Protein AF-A0A7S4KL45-F1 (afdb_monomer)

Sequence (250 aa):
HHLKQAFTILQNDDFNIFSGLEQSEAARVREFMIHVVLHTDMSGHFEMETQVKTFLKNKGAENFNENKDSKKLLGSALLHAADISNPSKSFSVARYWSCNINEEFFCQGAKEKELALPISPMCDKTQADTVPAGQIGFINFIVLPYYLVVSEIVPMLMEGPIPTLQENVRLWGLLEGKGVQELVALGVLPSSFAEREKGERKERERVESMLVKMVEKKEKRDKKREEKEEKEGKEEGENEEKEKKEKKKK

Mean predicted aligned error: 8.13 Å

Radius of gyration: 26.61 Å; Cα contacts (8 Å, |Δi|>4): 171; chains: 1; bounding box: 65×76×53 Å

pLDDT: mean 90.48, std 8.93, range [47.28, 98.56]

Foldseek 3Di:
DVLVVVVVQCVDPVRVPCPPPDPVVVVLVSVLCVLQVVLLPPVCQVVLLVVLVVCCVPPNLVCLPPDDVSVSSLSNLVSNLVSLQLLLDALLSVVLVLVVVLVVLLVQQVVCVVVVHPRDPSNPPVCVLCSLVVLLCCLVPGNQSSLVSCCSNVVVCVVGRNVSNVVNNVVSVVVSVDPPVVCCVVVVDPPVSVVVVVVSVVVVVVVVVVVVVVVVVVVVVVVVVVVVVVVVVVVVVVVVVVVVVVVVVD

Nearest PDB structures (foldseek):
  4w1o-assembly2_D  TM=9.312E-01  e=3.224E-09  Homo sapiens
  1xoq-assembly2_B  TM=9.223E-01  e=9.874E-09  Homo sapiens
  2r8q-assembly1_B  TM=9.237E-01  e=3.175E-08  Leishmania major
  5vyd-assembly2_B  TM=9.414E-01  e=6.918E-08  Salpingoeca rosetta
  7d7p-assembly1_A-2  TM=9.086E-01  e=8.405E-08  Salpingoeca rosetta

Solvent-accessible surface area (backbone atoms only — not comparable to full-atom values): 13608 Å² total; per-residue (Å²): 111,68,68,58,54,55,52,58,50,44,69,36,78,94,57,28,88,59,72,88,47,54,73,73,51,46,50,50,51,50,54,49,50,55,54,28,60,63,48,59,42,71,90,48,46,67,58,50,50,49,52,51,53,51,42,40,75,75,60,40,54,87,45,38,74,74,44,76,66,36,38,48,51,47,49,19,52,54,50,34,54,58,72,65,34,52,56,38,36,61,59,72,56,19,50,53,50,50,57,50,54,48,50,52,32,25,53,48,18,54,49,26,50,75,71,72,41,80,62,52,88,85,8,52,67,90,51,61,82,47,48,36,60,51,51,39,48,44,38,67,72,50,45,49,60,47,47,58,60,50,22,69,68,42,58,69,37,66,79,44,36,50,58,31,33,55,52,36,38,55,53,30,58,50,48,66,80,38,54,73,69,52,37,32,75,71,65,78,37,60,71,67,52,62,54,48,53,54,51,54,50,52,51,48,56,50,50,50,56,50,50,52,54,50,50,56,51,47,54,55,49,51,52,54,48,53,57,48,55,56,49,51,54,49,53,52,52,51,50,53,51,49,52,57,53,52,68,72,74,112

Structure (mmCIF, N/CA/C/O backbone):
data_AF-A0A7S4KL45-F1
#
_entry.id   AF-A0A7S4KL45-F1
#
loop_
_atom_site.group_PDB
_atom_site.id
_atom_site.type_symbol
_atom_site.label_atom_id
_atom_site.label_alt_id
_atom_site.label_comp_id
_atom_site.label_asym_id
_atom_site.label_entity_id
_atom_site.label_seq_id
_atom_site.pdbx_PDB_ins_code
_atom_site.Cartn_x
_atom_site.Cartn_y
_atom_site.Cartn_z
_atom_site.occupancy
_atom_site.B_iso_or_equiv
_atom_site.auth_seq_id
_atom_site.auth_comp_id
_atom_site.auth_asym_id
_atom_site.auth_atom_id
_atom_site.pdbx_PDB_model_num
ATOM 1 N N . HIS A 1 1 ? -9.882 13.746 1.477 1.00 93.69 1 HIS A N 1
ATOM 2 C CA . HIS A 1 1 ? -10.908 13.580 0.419 1.00 93.69 1 HIS A CA 1
ATOM 3 C C . HIS A 1 1 ? -11.719 12.288 0.591 1.00 93.69 1 HIS A C 1
ATOM 5 O O . HIS A 1 1 ? -12.933 12.386 0.737 1.00 93.69 1 HIS A O 1
ATOM 11 N N . HIS A 1 2 ? -11.077 11.112 0.662 1.00 96.06 2 HIS A N 1
ATOM 12 C CA . HIS A 1 2 ? -11.734 9.794 0.790 1.00 96.06 2 HIS A CA 1
ATOM 13 C C . HIS A 1 2 ? -12.768 9.703 1.925 1.00 96.06 2 HIS A C 1
ATOM 15 O O . HIS A 1 2 ? -13.918 9.356 1.678 1.00 96.06 2 HIS A O 1
ATOM 21 N N . LEU A 1 3 ? -12.407 10.130 3.142 1.00 96.69 3 LEU A N 1
ATOM 22 C CA . LEU A 1 3 ? -13.326 10.155 4.290 1.00 96.69 3 LEU A CA 1
ATOM 23 C C . LEU A 1 3 ? -14.593 10.980 4.037 1.00 96.69 3 LEU A C 1
ATOM 25 O O . LEU A 1 3 ? -15.685 10.563 4.408 1.00 96.69 3 LEU A O 1
ATOM 29 N N . LYS A 1 4 ? -14.464 12.143 3.382 1.00 96.81 4 LYS A N 1
ATOM 30 C CA 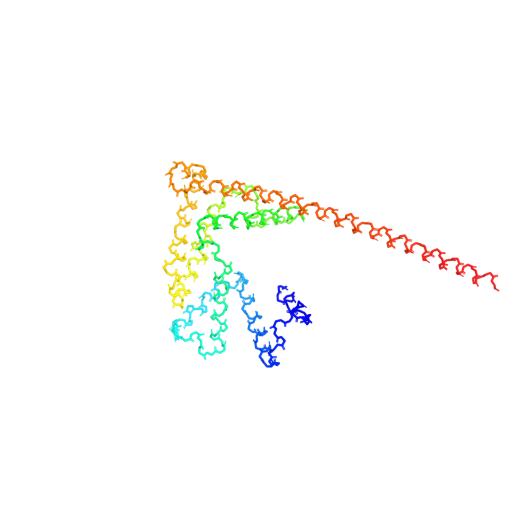. LYS A 1 4 ? -15.619 12.987 3.045 1.00 96.81 4 LYS A CA 1
ATOM 31 C C . LYS A 1 4 ? -16.579 12.221 2.138 1.00 96.81 4 LYS A C 1
ATOM 33 O O . LYS A 1 4 ? -17.763 12.184 2.440 1.00 96.81 4 LYS A O 1
ATOM 38 N N . GLN A 1 5 ? -16.067 11.599 1.073 1.00 97.12 5 GLN A N 1
ATOM 39 C CA . GLN A 1 5 ? -16.902 10.815 0.162 1.00 97.12 5 GLN A CA 1
ATOM 40 C C . GLN A 1 5 ? -17.588 9.649 0.878 1.00 97.12 5 GLN A C 1
ATOM 42 O O . GLN A 1 5 ? -18.801 9.501 0.759 1.00 97.12 5 GLN A O 1
ATOM 47 N N . ALA A 1 6 ? -16.836 8.873 1.665 1.00 96.31 6 ALA A N 1
ATOM 48 C CA . ALA A 1 6 ? -17.381 7.748 2.418 1.00 96.31 6 ALA A CA 1
ATOM 49 C C . ALA A 1 6 ? -18.529 8.191 3.339 1.00 96.31 6 ALA A C 1
ATOM 51 O O . ALA A 1 6 ? -19.601 7.593 3.326 1.00 96.31 6 ALA A O 1
ATOM 52 N N . PHE A 1 7 ? -18.356 9.290 4.081 1.00 96.00 7 PHE A N 1
ATOM 53 C CA . PHE A 1 7 ? -19.417 9.803 4.948 1.00 96.00 7 PHE A CA 1
ATOM 54 C C . PHE A 1 7 ? -20.590 10.424 4.193 1.00 96.00 7 PHE A C 1
ATOM 56 O O . PHE A 1 7 ? -21.706 10.339 4.687 1.00 96.00 7 PHE A O 1
ATOM 63 N N . THR A 1 8 ? -20.377 11.014 3.017 1.00 96.69 8 THR A N 1
ATOM 64 C CA . THR A 1 8 ? -21.482 11.469 2.160 1.00 96.69 8 THR A CA 1
ATOM 65 C C . THR A 1 8 ? -22.316 10.293 1.656 1.00 96.69 8 THR A C 1
ATOM 67 O O . THR A 1 8 ? -23.535 10.389 1.642 1.00 96.69 8 THR A O 1
ATOM 70 N N . ILE A 1 9 ? -21.692 9.167 1.296 1.00 96.31 9 ILE A N 1
ATOM 71 C CA . ILE A 1 9 ? -22.427 7.949 0.914 1.00 96.31 9 ILE A CA 1
ATOM 72 C C . ILE A 1 9 ? -23.241 7.427 2.104 1.00 96.31 9 ILE A C 1
ATOM 74 O O . ILE A 1 9 ? -24.421 7.133 1.952 1.00 96.31 9 ILE A O 1
ATOM 78 N N . LEU A 1 10 ? -22.640 7.389 3.296 1.00 94.94 10 LEU A N 1
ATOM 79 C CA . LEU A 1 10 ? -23.291 6.925 4.526 1.00 94.94 10 LEU A CA 1
ATOM 80 C C . LEU A 1 10 ? -24.425 7.837 5.030 1.00 94.94 10 LEU A C 1
ATOM 82 O O . LEU A 1 10 ? -25.163 7.429 5.919 1.00 94.94 10 LEU A O 1
ATOM 86 N N . GLN A 1 11 ? -24.566 9.060 4.504 1.00 92.69 11 GLN A N 1
ATOM 87 C CA . GLN A 1 11 ? -25.711 9.933 4.801 1.00 92.69 11 GLN A CA 1
ATOM 88 C C . GLN A 1 11 ? -26.991 9.501 4.077 1.00 92.69 11 GLN A C 1
ATOM 90 O O . GLN A 1 11 ? -28.063 9.978 4.432 1.00 92.69 11 GLN A O 1
ATOM 95 N N . ASN A 1 12 ? -26.886 8.644 3.059 1.00 95.12 12 ASN A N 1
ATOM 96 C CA . ASN A 1 12 ? -28.049 8.039 2.429 1.00 95.12 12 ASN A CA 1
ATOM 97 C C . ASN A 1 12 ? -28.509 6.839 3.267 1.00 95.12 12 ASN A C 1
ATOM 99 O O . ASN A 1 12 ? -27.728 5.912 3.485 1.00 95.12 12 ASN A O 1
ATOM 103 N N . ASP A 1 13 ? -29.772 6.846 3.690 1.00 92.75 13 ASP A N 1
ATOM 104 C CA . ASP A 1 13 ? -30.372 5.785 4.504 1.00 92.75 13 ASP A CA 1
ATOM 105 C C . ASP A 1 13 ? -30.277 4.400 3.842 1.00 92.75 13 ASP A C 1
ATOM 107 O O . ASP A 1 13 ? -30.025 3.416 4.537 1.00 92.75 13 ASP A O 1
ATOM 111 N N . ASP A 1 14 ? -30.347 4.323 2.508 1.00 95.88 14 ASP A N 1
ATOM 112 C CA . ASP A 1 14 ? -30.215 3.067 1.750 1.00 95.88 14 ASP A CA 1
ATOM 113 C C . ASP A 1 14 ? -28.804 2.457 1.843 1.00 95.88 14 ASP A C 1
ATOM 115 O O . ASP A 1 14 ? -28.616 1.257 1.629 1.00 95.88 14 ASP A O 1
ATOM 119 N N . PHE A 1 15 ? -27.792 3.275 2.146 1.00 96.00 15 PHE A N 1
ATOM 120 C CA . PHE A 1 15 ? -26.384 2.867 2.222 1.00 96.00 15 PHE A CA 1
ATOM 121 C C . PHE A 1 15 ? -25.799 2.988 3.630 1.00 96.00 15 PHE A C 1
ATOM 123 O O . PHE A 1 15 ? -24.624 2.673 3.843 1.00 96.00 15 PHE A O 1
ATOM 130 N N . ASN A 1 16 ? -26.592 3.432 4.605 1.00 95.38 16 ASN A N 1
ATOM 131 C CA . ASN A 1 16 ? -26.134 3.623 5.969 1.00 95.38 16 ASN A CA 1
ATOM 132 C C . ASN A 1 16 ? -26.052 2.285 6.719 1.00 95.38 16 ASN A C 1
ATOM 134 O O . ASN A 1 16 ? -26.958 1.886 7.455 1.00 95.38 16 ASN A O 1
ATOM 138 N N . ILE A 1 17 ? -24.901 1.622 6.587 1.00 96.50 17 ILE A N 1
ATOM 139 C CA . ILE A 1 17 ? -24.586 0.366 7.286 1.00 96.50 17 ILE A CA 1
ATOM 140 C C . ILE A 1 17 ? -24.503 0.510 8.817 1.00 96.50 17 ILE A C 1
ATOM 142 O O . ILE A 1 17 ? -24.429 -0.494 9.520 1.00 96.50 17 ILE A O 1
ATOM 146 N N . PHE A 1 18 ? -24.505 1.739 9.343 1.00 95.50 18 PHE A N 1
ATOM 147 C CA . PHE A 1 18 ? -24.438 2.036 10.777 1.00 95.50 18 PHE A CA 1
ATOM 148 C C . PHE A 1 18 ? -25.787 2.465 11.366 1.00 95.50 18 PHE A C 1
ATOM 150 O O . PHE A 1 18 ? -25.840 2.865 12.525 1.00 95.50 18 PHE A O 1
ATOM 157 N N . SER A 1 19 ? -26.876 2.371 10.600 1.00 94.12 19 SER A N 1
ATOM 158 C CA . SER A 1 19 ? -28.231 2.747 11.034 1.00 94.12 19 SER A CA 1
ATOM 159 C C . SER A 1 19 ? -28.726 1.982 12.269 1.00 94.12 19 SER A C 1
ATOM 161 O O . SER A 1 19 ? -29.543 2.507 13.019 1.00 94.12 19 SER A O 1
ATOM 163 N N . GLY A 1 20 ? -28.213 0.770 12.505 1.00 95.25 20 GLY A N 1
ATOM 164 C CA . GLY A 1 20 ? -28.532 -0.039 13.687 1.00 95.25 20 GLY A CA 1
ATOM 165 C C . GLY A 1 20 ? -27.710 0.277 14.942 1.00 95.25 20 GLY A C 1
ATOM 166 O O . GLY A 1 20 ? -27.950 -0.346 15.972 1.00 95.25 20 GLY A O 1
ATOM 167 N N . LEU A 1 21 ? -26.733 1.186 14.868 1.00 96.75 21 LEU A N 1
ATOM 168 C CA . LEU A 1 21 ? -25.895 1.561 16.009 1.00 96.75 21 LEU A CA 1
ATOM 169 C C . LEU A 1 21 ? -26.530 2.687 16.822 1.00 96.75 21 LEU A C 1
ATOM 171 O O . LEU A 1 21 ? -27.151 3.600 16.273 1.00 96.75 21 LEU A O 1
ATOM 175 N N . GLU A 1 22 ? -26.281 2.695 18.130 1.00 97.31 22 GLU A N 1
ATOM 176 C CA . GLU A 1 22 ? -26.588 3.873 18.934 1.00 97.31 22 GLU A CA 1
ATOM 177 C C . GLU A 1 22 ? -25.734 5.069 18.493 1.00 97.31 22 GLU A C 1
ATOM 179 O O . GLU A 1 22 ? -24.605 4.930 18.010 1.00 97.31 22 GLU A O 1
ATOM 184 N N . GLN A 1 23 ? -26.223 6.287 18.738 1.00 94.50 23 GLN A N 1
ATOM 185 C CA . GLN A 1 23 ? -25.506 7.509 18.362 1.00 94.50 23 GLN A CA 1
ATOM 186 C C . GLN A 1 23 ? -24.079 7.562 18.945 1.00 94.50 23 GLN A C 1
ATOM 188 O O . GLN A 1 23 ? -23.148 8.031 18.287 1.00 94.50 23 GLN A O 1
ATOM 193 N N . SER A 1 24 ? -23.890 7.042 20.163 1.00 96.81 24 SER A N 1
ATOM 194 C CA . SER A 1 24 ? -22.585 6.980 20.832 1.00 96.81 24 SER A CA 1
ATOM 195 C C . SER A 1 24 ? -21.613 5.988 20.169 1.00 96.81 24 SER A C 1
ATOM 197 O O . SER A 1 24 ? -20.396 6.199 20.163 1.00 96.81 24 SER A O 1
ATOM 199 N N . GLU A 1 25 ? -22.132 4.908 19.590 1.00 96.31 25 GLU A N 1
ATOM 200 C CA . GLU A 1 25 ? -21.370 3.881 18.882 1.00 96.31 25 GLU A CA 1
ATOM 201 C C . GLU A 1 25 ? -21.003 4.355 17.480 1.00 96.31 25 GLU A C 1
ATOM 203 O O . GLU A 1 25 ? -19.832 4.294 17.103 1.00 96.31 25 GLU A O 1
ATOM 208 N N . ALA A 1 26 ? -21.964 4.929 16.752 1.00 94.94 26 ALA A N 1
ATOM 209 C CA . ALA A 1 26 ? -21.733 5.536 15.445 1.00 94.94 26 ALA A CA 1
ATOM 210 C C . ALA A 1 26 ? -20.675 6.651 15.518 1.00 94.94 26 ALA A C 1
ATOM 212 O O . ALA A 1 26 ? -19.786 6.731 14.666 1.00 94.94 26 ALA A O 1
ATOM 213 N N . ALA A 1 27 ? -20.703 7.472 16.576 1.00 95.19 27 ALA A N 1
ATOM 214 C CA . ALA A 1 27 ? -19.673 8.479 16.828 1.00 95.19 27 ALA A CA 1
ATOM 215 C C . ALA A 1 27 ? -18.283 7.853 17.045 1.00 95.19 27 ALA A C 1
ATOM 217 O O . ALA A 1 27 ? -17.298 8.336 16.482 1.00 95.19 27 ALA A O 1
ATOM 218 N N . ARG A 1 28 ? -18.198 6.749 17.801 1.00 95.19 28 ARG A N 1
ATOM 219 C CA . ARG A 1 28 ? -16.948 5.997 18.016 1.00 95.19 28 ARG A CA 1
ATOM 220 C C . ARG A 1 28 ? -16.402 5.398 16.724 1.00 95.19 28 ARG A C 1
ATOM 222 O O . ARG A 1 28 ? -15.206 5.518 16.465 1.00 95.19 28 ARG A O 1
ATOM 229 N N . VAL A 1 29 ? -17.259 4.776 15.914 1.00 95.44 29 VAL A N 1
ATOM 230 C CA . VAL A 1 29 ? -16.876 4.204 14.614 1.00 95.44 29 VAL A CA 1
ATOM 231 C C . VAL A 1 29 ? -16.364 5.300 13.692 1.00 95.44 29 VAL A C 1
ATOM 233 O O . VAL A 1 29 ? -15.286 5.161 13.121 1.00 95.44 29 VAL A O 1
ATOM 236 N N . ARG A 1 30 ? -17.076 6.429 13.606 1.00 96.06 30 ARG A N 1
ATOM 237 C CA . ARG A 1 30 ? -16.648 7.589 12.821 1.00 96.06 30 ARG A CA 1
ATOM 238 C C . ARG A 1 30 ? -15.269 8.087 13.249 1.00 96.06 30 ARG A C 1
ATOM 240 O O . ARG A 1 30 ? -14.416 8.300 12.392 1.00 96.06 30 ARG A O 1
ATOM 247 N N . GLU A 1 31 ? -15.049 8.277 14.549 1.00 96.44 31 GLU A N 1
ATOM 248 C CA . GLU A 1 31 ? -13.757 8.720 15.087 1.00 96.44 31 GLU A CA 1
ATOM 249 C C . GLU A 1 31 ? -12.635 7.736 14.734 1.00 96.44 31 GLU A C 1
ATOM 251 O O . GLU A 1 31 ? -11.561 8.149 14.297 1.00 96.44 31 GLU A O 1
ATOM 256 N N . PHE A 1 32 ? -12.892 6.435 14.881 1.00 96.75 32 PHE A N 1
ATOM 257 C CA . PHE A 1 32 ? -11.930 5.388 14.552 1.00 96.75 32 PHE A CA 1
ATOM 258 C C . PHE A 1 32 ? -11.615 5.346 13.053 1.00 96.75 32 PHE A C 1
ATOM 260 O O . PHE A 1 32 ? -10.445 5.354 12.685 1.00 96.75 32 PHE A O 1
ATOM 267 N N . MET A 1 33 ? -12.634 5.388 12.187 1.00 97.62 33 MET A N 1
ATOM 268 C CA . MET A 1 33 ? -12.471 5.432 10.728 1.00 97.62 33 MET A CA 1
ATOM 269 C C . MET A 1 33 ? -11.644 6.638 10.286 1.00 97.62 33 MET A C 1
ATOM 271 O O . MET A 1 33 ? -10.739 6.489 9.472 1.00 97.62 33 MET A O 1
ATOM 275 N N . ILE A 1 34 ? -11.934 7.825 10.831 1.00 97.38 34 ILE A N 1
ATOM 276 C CA . ILE A 1 34 ? -11.151 9.031 10.537 1.00 97.38 34 ILE A CA 1
ATOM 277 C C . ILE A 1 34 ? -9.689 8.801 10.906 1.00 97.38 34 ILE A C 1
ATOM 279 O O . ILE A 1 34 ? -8.811 9.077 10.097 1.00 97.38 34 ILE A O 1
ATOM 283 N N . HIS A 1 35 ? -9.438 8.265 12.101 1.00 96.12 35 HIS A N 1
ATOM 284 C CA . HIS A 1 35 ? -8.084 8.018 12.570 1.00 96.12 35 HIS A CA 1
ATOM 285 C C . HIS A 1 35 ? -7.319 7.068 11.644 1.00 96.12 35 HIS A C 1
ATOM 287 O O . HIS A 1 35 ? -6.245 7.426 11.170 1.00 96.12 35 HIS A O 1
ATOM 293 N N . VAL A 1 36 ? -7.863 5.882 11.361 1.00 97.62 36 VAL A N 1
ATOM 294 C CA . VAL A 1 36 ? -7.131 4.855 10.603 1.00 97.62 36 VAL A CA 1
ATOM 295 C C . VAL A 1 36 ? -6.960 5.227 9.131 1.00 97.62 36 VAL A C 1
ATOM 297 O O . VAL A 1 36 ? -5.889 5.011 8.580 1.00 97.62 36 VAL A O 1
ATOM 300 N N . VAL A 1 37 ? -7.959 5.853 8.496 1.00 98.06 37 VAL A N 1
ATOM 301 C CA . VAL A 1 37 ? -7.866 6.233 7.074 1.00 98.06 37 VAL A CA 1
ATOM 302 C C . VAL A 1 37 ? -6.895 7.392 6.860 1.00 98.06 37 VAL A C 1
ATOM 304 O O . VAL A 1 37 ? -6.246 7.449 5.828 1.00 98.06 37 VAL A O 1
ATOM 307 N N . LEU A 1 38 ? -6.750 8.318 7.814 1.00 97.06 38 LEU A N 1
ATOM 308 C CA . LEU A 1 38 ? -5.718 9.358 7.700 1.00 97.06 38 LEU A CA 1
ATOM 309 C C . LEU A 1 38 ? -4.298 8.785 7.765 1.00 97.06 38 LEU A C 1
ATOM 311 O O . LEU A 1 38 ? -3.377 9.397 7.239 1.00 97.06 38 LEU A O 1
ATOM 315 N N . HIS A 1 39 ? -4.128 7.612 8.373 1.00 96.69 39 HIS A N 1
ATOM 316 C CA . HIS A 1 39 ? -2.836 6.945 8.470 1.00 96.69 39 HIS A CA 1
ATOM 317 C C . HIS A 1 39 ? -2.451 6.174 7.199 1.00 96.69 39 HIS A C 1
ATOM 319 O O . HIS A 1 39 ? -1.321 5.720 7.130 1.00 96.69 39 HIS A O 1
ATOM 325 N N . THR A 1 40 ? -3.310 6.070 6.175 1.00 97.31 40 THR A N 1
ATOM 326 C CA . THR A 1 40 ? -2.898 5.506 4.870 1.00 97.31 40 THR A CA 1
ATOM 327 C C . THR A 1 40 ? -2.034 6.478 4.055 1.00 97.31 40 THR A C 1
ATOM 329 O O . THR A 1 40 ? -1.543 6.141 2.983 1.00 97.31 40 THR A O 1
ATOM 332 N N . ASP A 1 41 ? -1.858 7.715 4.527 1.00 97.44 41 ASP A N 1
ATOM 333 C CA . ASP A 1 41 ? -0.960 8.684 3.909 1.00 97.44 41 ASP A CA 1
ATOM 334 C C . ASP A 1 41 ? 0.507 8.261 4.100 1.00 97.44 41 ASP A C 1
ATOM 336 O O . ASP A 1 41 ? 1.028 8.196 5.217 1.00 97.44 41 ASP A O 1
ATOM 340 N N . MET A 1 42 ? 1.198 8.014 2.984 1.00 96.81 42 MET A N 1
ATOM 341 C CA . MET A 1 42 ? 2.601 7.597 2.974 1.00 96.81 42 MET A CA 1
ATOM 342 C C . MET A 1 42 ? 3.561 8.617 3.603 1.00 96.81 42 MET A C 1
ATOM 344 O O . MET A 1 42 ? 4.644 8.220 4.035 1.00 96.81 42 MET A O 1
ATOM 348 N N . SER A 1 43 ? 3.189 9.897 3.714 1.00 96.88 43 SER A N 1
ATOM 349 C CA . SER A 1 43 ? 4.006 10.898 4.419 1.00 96.88 43 SER A CA 1
ATOM 350 C C . SER A 1 43 ? 4.170 10.588 5.914 1.00 96.88 43 SER A C 1
ATOM 352 O O . SER A 1 43 ? 5.201 10.923 6.495 1.00 96.88 43 SER A O 1
ATOM 354 N N . GLY A 1 44 ? 3.206 9.882 6.517 1.00 96.81 44 GLY A N 1
ATOM 355 C CA . GLY A 1 44 ? 3.236 9.444 7.916 1.00 96.81 44 GLY A CA 1
ATOM 356 C C . GLY A 1 44 ? 3.851 8.059 8.142 1.00 96.81 44 GLY A C 1
ATOM 357 O O . GLY A 1 44 ? 3.895 7.594 9.280 1.00 96.81 44 GLY A O 1
ATOM 358 N N . HIS A 1 45 ? 4.330 7.375 7.095 1.00 98.19 45 HIS A N 1
ATOM 359 C CA . HIS A 1 45 ? 4.771 5.976 7.172 1.00 98.19 45 HIS A CA 1
ATOM 360 C C . HIS A 1 45 ? 5.836 5.726 8.255 1.00 98.19 45 HIS A C 1
ATOM 362 O O . HIS A 1 45 ? 5.643 4.886 9.136 1.00 98.19 45 HIS A O 1
ATOM 368 N N . PHE A 1 46 ? 6.941 6.478 8.221 1.00 97.88 46 PHE A N 1
ATOM 369 C CA . PHE A 1 46 ? 8.051 6.301 9.166 1.00 97.88 46 PHE A CA 1
ATOM 370 C C . PHE A 1 46 ? 7.704 6.759 10.586 1.00 97.88 46 PHE A C 1
ATOM 372 O O . PHE A 1 46 ? 8.210 6.202 11.565 1.00 97.88 46 PHE A O 1
ATOM 379 N N . GLU A 1 47 ? 6.826 7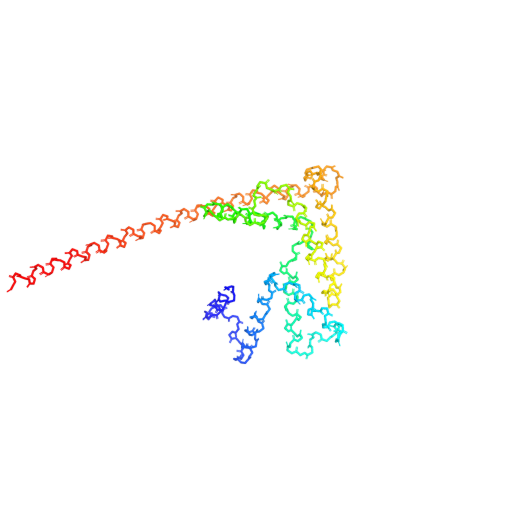.758 10.715 1.00 97.31 47 GLU A N 1
ATOM 380 C CA . GLU A 1 47 ? 6.305 8.170 12.016 1.00 97.31 47 GLU A CA 1
ATOM 381 C C . GLU A 1 47 ? 5.500 7.027 12.637 1.00 97.31 47 GLU A C 1
ATOM 383 O O . GLU A 1 47 ? 5.756 6.638 13.777 1.00 97.31 47 GLU A O 1
ATOM 388 N N . MET A 1 48 ? 4.597 6.420 11.865 1.00 96.25 48 MET A N 1
ATOM 389 C CA . MET A 1 48 ? 3.800 5.288 12.322 1.00 96.25 48 MET A CA 1
ATOM 390 C C . MET A 1 48 ? 4.673 4.081 12.674 1.00 96.25 48 MET A C 1
ATOM 392 O O . MET A 1 48 ? 4.491 3.490 13.736 1.00 96.25 48 MET A O 1
ATOM 396 N N . GLU A 1 49 ? 5.663 3.743 11.843 1.00 97.31 49 GLU A N 1
ATOM 397 C CA . GLU A 1 49 ? 6.634 2.682 12.145 1.00 97.31 49 GLU A CA 1
ATOM 398 C C . GLU A 1 49 ? 7.333 2.928 13.496 1.00 97.31 49 GLU A C 1
ATOM 400 O O . GLU A 1 49 ? 7.446 2.026 14.330 1.00 97.31 49 GLU A O 1
ATOM 405 N N . THR A 1 50 ? 7.748 4.173 13.751 1.00 97.69 50 THR A N 1
ATOM 406 C CA . THR A 1 50 ? 8.397 4.583 15.006 1.00 97.69 50 THR A CA 1
ATOM 407 C C . THR A 1 50 ? 7.453 4.486 16.204 1.00 97.69 50 THR A C 1
ATOM 409 O O . THR A 1 50 ? 7.861 4.029 17.279 1.00 97.69 50 THR A O 1
ATOM 412 N N . GLN A 1 51 ? 6.192 4.889 16.040 1.00 95.50 51 GLN A N 1
ATOM 413 C CA . GLN A 1 51 ? 5.168 4.782 17.080 1.00 95.50 51 GLN A CA 1
ATOM 414 C C . GLN A 1 51 ? 4.913 3.318 17.455 1.00 95.50 51 GLN A C 1
ATOM 416 O O . GLN A 1 51 ? 4.889 2.993 18.643 1.00 95.50 51 GLN A O 1
ATOM 421 N N . VAL A 1 52 ? 4.806 2.423 16.467 1.00 96.12 52 VAL A N 1
ATOM 422 C CA . VAL A 1 52 ? 4.621 0.982 16.702 1.00 96.12 52 VAL A CA 1
ATOM 423 C C . VAL A 1 52 ? 5.836 0.382 17.417 1.00 96.12 52 VAL A C 1
ATOM 425 O O . VAL A 1 52 ? 5.666 -0.264 18.450 1.00 96.12 52 VAL A O 1
ATOM 428 N N . LYS A 1 53 ? 7.063 0.667 16.954 1.00 96.31 53 LYS A N 1
ATOM 429 C CA . LYS A 1 53 ? 8.310 0.237 17.624 1.00 96.31 53 LYS A CA 1
ATOM 430 C C . LYS A 1 53 ? 8.374 0.695 19.082 1.00 96.31 53 LYS A C 1
ATOM 432 O O . LYS A 1 53 ? 8.741 -0.066 19.976 1.00 96.31 53 LYS A O 1
ATOM 437 N N . THR A 1 54 ? 8.018 1.953 19.332 1.00 95.88 54 THR A N 1
ATOM 438 C CA . THR A 1 54 ? 8.037 2.544 20.677 1.00 95.88 54 THR A CA 1
ATOM 439 C C . THR A 1 54 ? 6.986 1.905 21.576 1.00 95.88 54 THR A C 1
ATOM 441 O O . THR A 1 54 ? 7.260 1.630 22.745 1.00 95.88 54 THR A O 1
ATOM 444 N N . PHE A 1 55 ? 5.795 1.636 21.039 1.00 94.38 55 PHE A N 1
ATOM 445 C CA . PHE A 1 55 ? 4.754 0.920 21.761 1.00 94.38 55 PHE A CA 1
ATOM 446 C C . PHE A 1 55 ? 5.227 -0.478 22.164 1.00 94.38 55 PHE A C 1
ATOM 448 O O . PHE A 1 55 ? 5.170 -0.810 23.346 1.00 94.38 55 PHE A O 1
ATOM 455 N N . LEU A 1 56 ? 5.749 -1.256 21.211 1.00 93.19 56 LEU A N 1
ATOM 456 C CA . LEU A 1 56 ? 6.263 -2.609 21.446 1.00 93.19 56 LEU A CA 1
ATOM 457 C C . LEU A 1 56 ? 7.325 -2.623 22.548 1.00 93.19 56 LEU A C 1
ATOM 459 O O . LEU A 1 56 ? 7.218 -3.392 23.499 1.00 93.19 56 LEU A O 1
ATOM 463 N N . LYS A 1 57 ? 8.290 -1.699 22.488 1.00 92.62 57 LYS A N 1
ATOM 464 C CA . LYS A 1 57 ? 9.355 -1.583 23.493 1.00 92.62 57 LYS A CA 1
ATOM 465 C C . LYS A 1 57 ? 8.839 -1.255 24.897 1.00 92.62 57 LYS A C 1
ATOM 467 O O . LYS A 1 57 ? 9.390 -1.747 25.877 1.00 92.62 57 LYS A O 1
ATOM 472 N N . ASN A 1 58 ? 7.838 -0.383 25.002 1.00 91.12 58 ASN A N 1
ATOM 473 C CA . ASN A 1 58 ? 7.384 0.142 26.291 1.00 91.12 58 ASN A CA 1
ATOM 474 C C . ASN A 1 58 ? 6.274 -0.696 26.929 1.00 91.12 58 ASN A C 1
ATOM 476 O O . ASN A 1 58 ? 6.138 -0.686 28.150 1.00 91.12 58 ASN A O 1
ATOM 480 N N . LYS A 1 59 ? 5.444 -1.346 26.110 1.00 85.75 59 LYS A N 1
ATOM 481 C CA . LYS A 1 59 ? 4.217 -2.008 26.553 1.00 85.75 59 LYS A CA 1
ATOM 482 C C . LYS A 1 59 ? 4.111 -3.468 26.135 1.00 85.75 59 LYS A C 1
ATOM 484 O O . LYS A 1 59 ? 3.273 -4.138 26.704 1.00 85.75 59 LYS A O 1
ATOM 489 N N . GLY A 1 60 ? 4.905 -3.970 25.195 1.00 86.12 60 GLY A N 1
ATOM 490 C CA . GLY A 1 60 ? 4.738 -5.333 24.681 1.00 86.12 60 GLY A CA 1
ATOM 491 C C . GLY A 1 60 ? 3.609 -5.464 23.651 1.00 86.12 60 GLY A C 1
ATOM 492 O O . GLY A 1 60 ? 2.710 -4.621 23.548 1.00 86.12 60 GLY A O 1
ATOM 493 N N . ALA A 1 61 ? 3.684 -6.517 22.837 1.00 82.25 61 ALA A N 1
ATOM 494 C CA . ALA A 1 61 ? 2.764 -6.772 21.726 1.00 82.25 61 ALA A CA 1
ATOM 495 C C . ALA A 1 61 ? 1.345 -7.146 22.192 1.00 82.25 61 ALA A C 1
ATOM 497 O O . ALA A 1 61 ? 0.357 -6.860 21.516 1.00 82.25 61 ALA A O 1
ATOM 498 N N . GLU A 1 62 ? 1.225 -7.735 23.377 1.00 83.00 62 GLU A N 1
ATOM 499 C CA . GLU A 1 62 ? -0.028 -8.169 23.989 1.00 83.00 62 GLU A CA 1
ATOM 500 C C . GLU A 1 62 ? -0.963 -7.003 24.355 1.00 83.00 62 GLU A C 1
ATOM 502 O O . GLU A 1 62 ? -2.177 -7.186 24.468 1.00 83.00 62 GLU A O 1
ATOM 507 N N . ASN A 1 63 ? -0.424 -5.783 24.449 1.00 84.38 63 ASN A N 1
ATOM 508 C CA . ASN A 1 63 ? -1.126 -4.632 25.012 1.00 84.38 63 ASN A CA 1
ATOM 509 C C . ASN A 1 63 ? -1.747 -3.681 23.970 1.00 84.38 63 ASN A C 1
ATOM 511 O O . ASN A 1 63 ? -2.383 -2.681 24.317 1.00 84.38 63 ASN A O 1
ATOM 515 N N . PHE A 1 64 ? -1.671 -4.007 22.674 1.00 81.44 64 PHE A N 1
ATOM 516 C CA . PHE A 1 64 ? -2.252 -3.183 21.600 1.00 81.44 64 PHE A CA 1
ATOM 517 C C . PHE A 1 64 ? -3.788 -3.043 21.662 1.00 81.44 64 PHE A C 1
ATOM 519 O O . PHE A 1 64 ? -4.347 -2.139 21.043 1.00 81.44 64 PHE A O 1
ATOM 526 N N . ASN A 1 65 ? -4.491 -3.877 22.437 1.00 80.62 65 ASN A N 1
ATOM 527 C CA . ASN A 1 65 ? -5.952 -3.821 22.593 1.00 80.62 65 ASN A CA 1
ATOM 528 C C . ASN A 1 65 ? -6.421 -3.293 23.969 1.00 80.62 65 ASN A C 1
ATOM 530 O O . ASN A 1 65 ? -7.612 -3.350 24.276 1.00 80.62 65 ASN A O 1
ATOM 534 N N . GLU A 1 66 ? -5.525 -2.764 24.806 1.00 85.25 66 GLU A N 1
ATOM 535 C CA . GLU A 1 66 ? -5.868 -2.372 26.184 1.00 85.25 66 GLU A CA 1
ATOM 536 C C . GLU A 1 66 ? -6.763 -1.133 26.277 1.00 85.25 66 GLU A C 1
ATOM 538 O O . GLU A 1 66 ? -7.697 -1.076 27.073 1.00 85.25 66 GLU A O 1
ATOM 543 N N . ASN A 1 67 ? -6.473 -0.104 25.482 1.00 91.00 67 ASN A N 1
ATOM 544 C CA . ASN A 1 67 ? -7.125 1.201 25.586 1.00 91.00 67 ASN A CA 1
ATOM 545 C C . ASN A 1 67 ? -7.385 1.810 24.205 1.00 91.00 67 ASN A C 1
ATOM 547 O O . ASN A 1 67 ? -6.927 1.306 23.179 1.00 91.00 67 ASN A O 1
ATOM 551 N N . LYS A 1 68 ? -8.147 2.908 24.186 1.00 90.00 68 LYS A N 1
ATOM 552 C CA . LYS A 1 68 ? -8.603 3.572 22.958 1.00 90.00 68 LYS A CA 1
ATOM 553 C C . LYS A 1 68 ? -7.451 3.947 22.021 1.00 90.00 68 LYS A C 1
ATOM 555 O O . LYS A 1 68 ? -7.561 3.711 20.821 1.00 90.00 68 LYS A O 1
ATOM 560 N N . ASP A 1 69 ? -6.363 4.487 22.558 1.00 91.25 69 ASP A N 1
ATOM 561 C CA . ASP A 1 69 ? -5.232 4.955 21.751 1.00 91.25 69 ASP A CA 1
ATOM 562 C C . ASP A 1 69 ? -4.409 3.787 21.206 1.00 91.25 69 ASP A C 1
ATOM 564 O O . ASP A 1 69 ? -4.013 3.792 20.044 1.00 91.25 69 ASP A O 1
ATOM 568 N N . SER A 1 70 ? -4.255 2.726 22.000 1.00 91.81 70 SER A N 1
ATOM 569 C CA . SER A 1 70 ? -3.575 1.496 21.570 1.00 91.81 70 SER A CA 1
ATOM 570 C C . SER A 1 70 ? -4.349 0.812 20.437 1.00 91.81 70 SER A C 1
ATOM 572 O O . SER A 1 70 ? -3.760 0.441 19.425 1.00 91.81 70 SER A O 1
ATOM 574 N N . LYS A 1 71 ? -5.688 0.761 20.534 1.00 92.94 71 LYS A N 1
ATOM 575 C CA . LYS A 1 71 ? -6.560 0.232 19.469 1.00 92.94 71 LYS A CA 1
ATOM 576 C C . LYS A 1 71 ? -6.485 1.058 18.191 1.00 92.94 71 LYS A C 1
ATOM 578 O O . LYS A 1 71 ? -6.512 0.497 17.100 1.00 92.94 71 LYS A O 1
ATOM 583 N N . LYS A 1 72 ? -6.416 2.386 18.315 1.00 94.94 72 LYS A N 1
ATOM 584 C CA . LYS A 1 72 ? -6.242 3.299 17.179 1.00 94.94 72 LYS A CA 1
ATOM 585 C C . LYS A 1 72 ? -4.903 3.071 16.484 1.00 94.94 72 LYS A C 1
ATOM 587 O O . LYS A 1 72 ? -4.899 2.931 15.267 1.00 94.94 72 LYS A O 1
ATOM 592 N N . LEU A 1 73 ? -3.809 2.973 17.241 1.00 95.00 73 LEU A N 1
ATOM 593 C CA . LEU A 1 73 ? -2.485 2.670 16.695 1.00 95.00 73 LEU A CA 1
ATOM 594 C C . LEU A 1 73 ? -2.463 1.297 16.012 1.00 95.00 73 LEU A C 1
ATOM 596 O O . LEU A 1 73 ? -1.984 1.194 14.887 1.00 95.00 73 LEU A O 1
ATOM 600 N N . LEU A 1 74 ? -3.044 0.271 16.644 1.00 94.81 74 LEU A N 1
ATOM 601 C CA . LEU A 1 74 ? -3.188 -1.061 16.053 1.00 94.81 74 LEU A CA 1
ATOM 602 C C . LEU A 1 74 ? -3.952 -1.001 14.726 1.00 94.81 74 LEU A C 1
ATOM 604 O O . LEU A 1 74 ? -3.480 -1.503 13.712 1.00 94.81 74 LEU A O 1
ATOM 608 N N . GLY A 1 75 ? -5.129 -0.371 14.728 1.00 96.00 75 GLY A N 1
ATOM 609 C CA . GLY A 1 75 ? -5.966 -0.239 13.540 1.00 96.00 75 GLY A CA 1
ATOM 610 C C . GLY A 1 75 ? -5.261 0.500 12.407 1.00 96.00 75 GLY A C 1
ATOM 611 O O . GLY A 1 75 ? -5.301 0.039 11.270 1.00 96.00 75 GLY A O 1
ATOM 612 N N . SER A 1 76 ? -4.580 1.605 12.723 1.00 97.06 76 SER A N 1
ATOM 613 C CA . SER A 1 76 ? -3.779 2.361 11.758 1.00 97.06 76 SER A CA 1
ATOM 614 C C . SER A 1 76 ? -2.654 1.504 11.181 1.00 97.06 76 SER A C 1
ATOM 616 O O . SER A 1 76 ? -2.511 1.441 9.964 1.00 97.06 76 SER A O 1
ATOM 618 N N . ALA A 1 77 ? -1.909 0.788 12.029 1.00 96.62 77 ALA A N 1
ATOM 619 C CA . ALA A 1 77 ? -0.784 -0.029 11.589 1.00 96.62 77 ALA A CA 1
ATOM 620 C C . ALA A 1 77 ? -1.213 -1.183 10.672 1.00 96.62 77 ALA A C 1
ATOM 622 O O . ALA A 1 77 ? -0.601 -1.435 9.634 1.00 96.62 77 ALA A O 1
ATOM 623 N N . LEU A 1 78 ? -2.305 -1.866 11.027 1.00 96.81 78 LEU A N 1
ATOM 624 C CA . LEU A 1 78 ? -2.842 -2.967 10.228 1.00 96.81 78 LEU A CA 1
ATOM 625 C C . LEU A 1 78 ? -3.441 -2.482 8.907 1.00 96.81 78 LEU A C 1
ATOM 627 O O . LEU A 1 78 ? -3.225 -3.122 7.877 1.00 96.81 78 LEU A O 1
ATOM 631 N N . LEU A 1 79 ? -4.173 -1.363 8.919 1.00 98.06 79 LEU A N 1
ATOM 632 C CA . LEU A 1 79 ? -4.743 -0.802 7.696 1.00 98.06 79 LEU A CA 1
ATOM 633 C C . LEU A 1 79 ? -3.639 -0.330 6.745 1.00 98.06 79 LEU A C 1
ATOM 635 O O . LEU A 1 79 ? -3.698 -0.643 5.560 1.00 98.06 79 LEU A O 1
ATOM 639 N N . HIS A 1 80 ? -2.608 0.341 7.263 1.00 98.31 80 HIS A N 1
ATOM 640 C CA . HIS A 1 80 ? -1.464 0.777 6.460 1.00 98.31 80 HIS A CA 1
ATOM 641 C C . HIS A 1 80 ? -0.691 -0.406 5.872 1.00 98.31 80 HIS A C 1
ATOM 643 O O . HIS A 1 80 ? -0.402 -0.422 4.678 1.00 98.31 80 HIS A O 1
ATOM 649 N N . ALA A 1 81 ? -0.422 -1.449 6.671 1.00 98.00 81 ALA A N 1
ATOM 650 C CA . ALA A 1 81 ? 0.209 -2.680 6.184 1.00 98.00 81 ALA A CA 1
ATOM 651 C C . ALA A 1 81 ? -0.594 -3.334 5.047 1.00 98.00 81 ALA A C 1
ATOM 653 O O . ALA A 1 81 ? -0.007 -3.860 4.095 1.00 98.00 81 ALA A O 1
ATOM 654 N N . ALA A 1 82 ? -1.927 -3.319 5.157 1.00 97.94 82 ALA A N 1
ATOM 655 C CA . ALA A 1 82 ? -2.828 -3.853 4.144 1.00 97.94 82 ALA A CA 1
ATOM 656 C C . ALA A 1 82 ? -2.817 -3.012 2.857 1.00 97.94 82 ALA A C 1
ATOM 658 O O . ALA A 1 82 ? -2.793 -3.592 1.768 1.00 97.94 82 ALA A O 1
ATOM 659 N N . ASP A 1 83 ? -2.778 -1.684 2.978 1.00 98.38 83 ASP A N 1
ATOM 660 C CA . ASP A 1 83 ? -2.757 -0.743 1.852 1.00 98.38 83 ASP A CA 1
ATOM 661 C C . ASP A 1 83 ? -1.504 -0.925 0.977 1.00 98.38 83 ASP A C 1
ATOM 663 O O . ASP A 1 83 ? -1.585 -1.018 -0.247 1.00 98.38 83 ASP A O 1
ATOM 667 N N . ILE A 1 84 ? -0.342 -1.143 1.603 1.00 98.06 84 ILE A N 1
ATOM 668 C CA . ILE A 1 84 ? 0.931 -1.380 0.895 1.00 98.06 84 ILE A CA 1
ATOM 669 C C . ILE A 1 84 ? 1.224 -2.866 0.618 1.00 98.06 84 ILE A C 1
ATOM 671 O O . ILE A 1 84 ? 2.370 -3.246 0.375 1.00 98.06 84 ILE A O 1
ATOM 675 N N . SER A 1 85 ? 0.215 -3.744 0.657 1.00 98.06 85 SER A N 1
ATOM 676 C CA . SER A 1 85 ? 0.429 -5.203 0.660 1.00 98.06 85 SER A CA 1
ATOM 677 C C . SER A 1 85 ? 0.721 -5.852 -0.693 1.00 98.06 85 SER A C 1
ATOM 679 O O . SER A 1 85 ? 1.035 -7.042 -0.733 1.00 98.06 85 SER A O 1
ATOM 681 N N . ASN A 1 86 ? 0.652 -5.116 -1.805 1.00 98.12 86 ASN A N 1
ATOM 682 C CA . ASN A 1 86 ? 0.868 -5.680 -3.145 1.00 98.12 86 ASN A CA 1
ATOM 683 C C . ASN A 1 86 ? 2.166 -6.502 -3.258 1.00 98.12 86 ASN A C 1
ATOM 685 O O . ASN A 1 86 ? 2.100 -7.632 -3.756 1.00 98.12 86 ASN A O 1
ATOM 689 N N . PRO A 1 87 ? 3.323 -6.027 -2.753 1.00 98.38 87 PRO A N 1
ATOM 690 C CA . PRO A 1 87 ? 4.573 -6.763 -2.892 1.00 98.38 87 PRO A CA 1
ATOM 691 C C . PRO A 1 87 ? 4.665 -8.013 -2.011 1.00 98.38 87 PRO A C 1
ATOM 693 O O . PRO A 1 87 ? 5.569 -8.815 -2.216 1.00 98.38 87 PRO A O 1
ATOM 696 N N . SER A 1 88 ? 3.749 -8.214 -1.056 1.00 97.88 88 SER A N 1
ATOM 697 C CA . SER A 1 88 ? 3.708 -9.411 -0.203 1.00 97.88 88 SER A CA 1
ATOM 698 C C . SER A 1 88 ? 2.779 -10.511 -0.734 1.00 97.88 88 SER A C 1
ATOM 700 O O . SER A 1 88 ? 2.598 -11.545 -0.092 1.00 97.88 88 SER A O 1
ATOM 702 N N . LYS A 1 89 ? 2.178 -10.316 -1.917 1.00 97.56 89 LYS A N 1
ATOM 703 C CA . LYS A 1 89 ? 1.387 -11.336 -2.627 1.00 97.56 89 LYS A CA 1
ATOM 704 C C . LYS A 1 89 ? 2.266 -12.151 -3.573 1.00 97.56 89 LYS A C 1
ATOM 706 O O . LYS A 1 89 ? 3.388 -11.760 -3.870 1.00 97.56 89 LYS A O 1
ATOM 711 N N . SER A 1 90 ? 1.737 -13.259 -4.105 1.00 95.75 90 SER A N 1
ATOM 712 C CA . SER A 1 90 ? 2.437 -14.032 -5.147 1.00 95.75 90 SER A CA 1
ATOM 713 C C . SER 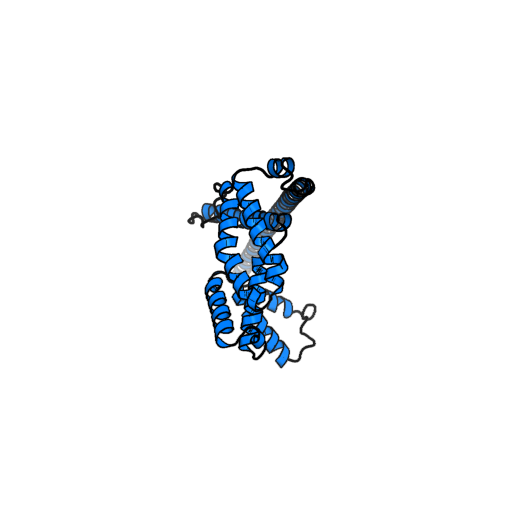A 1 90 ? 2.952 -13.117 -6.264 1.00 95.75 90 SER A C 1
ATOM 715 O O . SER A 1 90 ? 2.266 -12.155 -6.622 1.00 95.75 90 SER A O 1
ATOM 717 N N . PHE A 1 91 ? 4.100 -13.439 -6.857 1.00 95.38 91 PHE A N 1
ATOM 718 C CA . PHE A 1 91 ? 4.743 -12.568 -7.844 1.00 95.38 91 PHE A CA 1
ATOM 719 C C . PHE A 1 91 ? 3.824 -12.145 -8.995 1.00 95.38 91 PHE A C 1
ATOM 721 O O . PHE A 1 91 ? 3.872 -11.004 -9.440 1.00 95.38 91 PHE A O 1
ATOM 728 N N . SER A 1 92 ? 2.927 -13.034 -9.437 1.00 91.69 92 SER A N 1
ATOM 729 C CA . SER A 1 92 ? 1.931 -12.701 -10.465 1.00 91.69 92 SER A CA 1
ATOM 730 C C . SER A 1 92 ? 1.030 -11.530 -10.061 1.00 91.69 92 SER A C 1
ATOM 732 O O . SER A 1 92 ? 0.822 -10.610 -10.844 1.00 91.69 92 SER A O 1
ATOM 734 N N . VAL A 1 93 ? 0.566 -11.522 -8.811 1.00 93.88 93 VAL A N 1
ATOM 735 C CA . VAL A 1 93 ? -0.288 -10.467 -8.255 1.00 93.88 93 VAL A CA 1
ATOM 736 C C . VAL A 1 93 ? 0.527 -9.204 -7.989 1.00 93.88 93 VAL A C 1
ATOM 738 O O . VAL A 1 93 ? 0.097 -8.116 -8.365 1.00 93.88 93 VAL A O 1
ATOM 741 N N . ALA A 1 94 ? 1.714 -9.341 -7.390 1.00 96.06 94 ALA A N 1
ATOM 742 C CA . ALA A 1 94 ? 2.603 -8.213 -7.119 1.00 96.06 94 ALA A CA 1
ATOM 743 C C . ALA A 1 94 ? 2.968 -7.467 -8.411 1.00 96.06 94 ALA A C 1
ATOM 745 O O . ALA A 1 94 ? 2.866 -6.242 -8.483 1.00 96.06 94 ALA A O 1
ATOM 746 N N . ARG A 1 95 ? 3.320 -8.210 -9.466 1.00 92.88 95 ARG A N 1
ATOM 747 C CA . ARG A 1 95 ? 3.650 -7.648 -10.774 1.00 92.88 95 ARG A CA 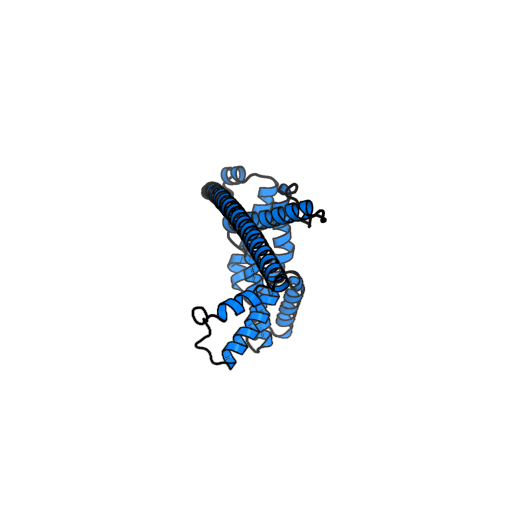1
ATOM 748 C C . ARG A 1 95 ? 2.442 -7.004 -11.448 1.00 92.88 95 ARG A C 1
ATOM 750 O O . ARG A 1 95 ? 2.579 -5.906 -11.978 1.00 92.88 95 ARG A O 1
ATOM 757 N N . TYR A 1 96 ? 1.274 -7.648 -11.418 1.00 91.69 96 TYR A N 1
ATOM 758 C CA . TYR A 1 96 ? 0.047 -7.075 -11.976 1.00 91.69 96 TYR A CA 1
ATOM 759 C C . TYR A 1 96 ? -0.248 -5.690 -11.383 1.00 91.69 96 TYR A C 1
ATOM 761 O O . TYR A 1 96 ? -0.421 -4.717 -12.122 1.00 91.69 96 TYR A O 1
ATOM 769 N N . TRP A 1 97 ? -0.240 -5.579 -10.051 1.00 95.31 97 TRP A N 1
ATOM 770 C CA . TRP A 1 97 ? -0.477 -4.311 -9.363 1.00 95.31 97 TRP A CA 1
ATOM 771 C C . TRP A 1 97 ? 0.644 -3.298 -9.575 1.00 95.31 97 TRP A C 1
ATOM 773 O O . TRP A 1 97 ? 0.348 -2.129 -9.805 1.00 95.31 97 TRP A O 1
ATOM 783 N N . SER A 1 98 ? 1.907 -3.732 -9.601 1.00 94.44 98 SER A N 1
ATOM 784 C CA . SER A 1 98 ? 3.032 -2.859 -9.952 1.00 94.44 98 SER A CA 1
ATOM 785 C C . SER A 1 98 ? 2.849 -2.238 -11.341 1.00 94.44 98 SER A C 1
ATOM 787 O O . SER A 1 98 ? 2.994 -1.029 -11.495 1.00 94.44 98 SER A O 1
ATOM 789 N N . CYS A 1 99 ? 2.440 -3.017 -12.347 1.00 89.94 99 CYS A N 1
ATOM 790 C CA . CYS A 1 99 ? 2.154 -2.478 -13.678 1.00 89.94 99 CYS A CA 1
ATOM 791 C C . CYS A 1 99 ? 0.961 -1.510 -13.697 1.00 89.94 99 CYS A C 1
ATOM 793 O O . CYS A 1 99 ? 0.929 -0.619 -14.534 1.00 89.94 99 CYS A O 1
ATOM 795 N N . ASN A 1 100 ? -0.050 -1.681 -12.837 1.00 91.44 100 ASN A N 1
ATOM 796 C CA . ASN A 1 100 ? -1.151 -0.712 -12.714 1.00 91.44 100 ASN A CA 1
ATOM 797 C C . ASN A 1 100 ? -0.670 0.610 -12.111 1.00 91.44 100 ASN A C 1
ATOM 799 O O . ASN A 1 100 ? -0.861 1.651 -12.728 1.00 91.44 100 ASN A O 1
ATOM 803 N N . ILE A 1 101 ? 0.033 0.555 -10.980 1.00 94.00 101 ILE A N 1
ATOM 804 C CA . ILE A 1 101 ? 0.518 1.754 -10.282 1.00 94.00 101 ILE A CA 1
ATOM 805 C C . ILE A 1 101 ? 1.507 2.545 -11.150 1.00 94.00 101 ILE A C 1
ATOM 807 O O . ILE A 1 101 ? 1.418 3.764 -11.230 1.00 94.00 101 ILE A O 1
ATOM 811 N N . ASN A 1 102 ? 2.425 1.871 -11.853 1.00 92.31 102 ASN A N 1
ATOM 812 C CA . ASN A 1 102 ? 3.362 2.576 -12.733 1.00 92.31 102 ASN A CA 1
ATOM 813 C C . ASN A 1 102 ? 2.659 3.238 -13.927 1.00 92.31 102 ASN A C 1
ATOM 815 O O . ASN A 1 102 ? 3.064 4.323 -14.327 1.00 92.31 102 ASN A O 1
ATOM 819 N N . GLU A 1 103 ? 1.591 2.647 -14.474 1.00 90.81 103 GLU A N 1
ATOM 820 C CA . GLU A 1 103 ? 0.824 3.323 -15.530 1.00 90.81 103 GLU A CA 1
ATOM 821 C C . GLU A 1 103 ? 0.126 4.582 -14.995 1.00 90.81 103 GLU A C 1
ATOM 823 O O . GLU A 1 103 ? 0.105 5.600 -15.685 1.00 90.81 103 GLU A O 1
ATOM 828 N N . GLU A 1 104 ? -0.378 4.555 -13.756 1.00 92.44 104 GLU A N 1
ATOM 829 C CA . GLU A 1 104 ? -0.917 5.750 -13.093 1.00 92.44 104 GLU A CA 1
ATOM 830 C C . GLU A 1 104 ? 0.156 6.839 -12.932 1.00 92.44 104 GLU A C 1
ATOM 832 O O . GLU A 1 104 ? -0.091 7.994 -13.287 1.00 92.44 104 GLU A O 1
ATOM 837 N N . PHE A 1 105 ? 1.368 6.479 -12.494 1.00 94.88 105 PHE A N 1
ATOM 838 C CA . PHE A 1 105 ? 2.501 7.412 -12.412 1.00 94.88 105 PHE A CA 1
ATOM 839 C C . PHE A 1 105 ? 2.877 7.988 -13.778 1.00 94.88 105 PHE A C 1
ATOM 841 O O . PHE A 1 105 ? 3.064 9.195 -13.913 1.00 94.88 105 PHE A O 1
ATOM 848 N N . PHE A 1 106 ? 2.924 7.165 -14.823 1.00 94.56 106 PHE A N 1
ATOM 849 C CA . PHE A 1 106 ? 3.219 7.643 -16.174 1.00 94.56 106 PHE A CA 1
ATOM 850 C C . PHE A 1 106 ? 2.130 8.570 -16.716 1.00 94.56 106 PHE A C 1
ATOM 852 O O . PHE A 1 106 ? 2.437 9.563 -17.378 1.00 94.56 106 PHE A O 1
ATOM 859 N N . CYS A 1 107 ? 0.862 8.289 -16.413 1.00 93.38 107 CYS A N 1
ATOM 860 C CA . CYS A 1 107 ? -0.248 9.179 -16.743 1.00 93.38 107 CYS A CA 1
ATOM 861 C C . CYS A 1 107 ? -0.129 10.522 -16.008 1.00 93.38 107 CYS A C 1
ATOM 863 O O . CYS A 1 107 ? -0.349 11.572 -16.617 1.00 93.38 107 CYS A O 1
ATOM 865 N N . GLN A 1 108 ? 0.268 10.508 -14.731 1.00 95.00 108 GLN A N 1
ATOM 866 C CA . GLN A 1 108 ? 0.557 11.729 -13.981 1.00 95.00 108 GLN A CA 1
ATOM 867 C C . GLN A 1 108 ? 1.694 12.522 -14.636 1.00 95.00 108 GLN A C 1
ATOM 869 O O . GLN A 1 108 ? 1.505 13.701 -14.924 1.00 95.00 108 GLN A O 1
ATOM 874 N N . GLY A 1 109 ? 2.825 11.887 -14.951 1.00 96.31 109 GLY A N 1
ATOM 875 C CA . GLY A 1 109 ? 3.965 12.561 -15.580 1.00 96.31 109 GLY A CA 1
ATOM 876 C C . GLY A 1 109 ? 3.641 13.134 -16.960 1.00 96.31 109 GLY A C 1
ATOM 877 O O . GLY A 1 109 ? 4.065 14.241 -17.301 1.00 96.31 109 GLY A O 1
ATOM 878 N N . ALA A 1 110 ? 2.819 12.433 -17.746 1.00 94.75 110 ALA A N 1
ATOM 879 C CA . ALA A 1 110 ? 2.301 12.956 -19.008 1.00 94.75 110 ALA A CA 1
ATOM 880 C C . ALA A 1 110 ? 1.456 14.223 -18.792 1.00 94.75 110 ALA A C 1
ATOM 882 O O . ALA A 1 110 ? 1.608 15.194 -19.539 1.00 94.75 110 ALA A O 1
ATOM 883 N N . LYS A 1 111 ? 0.611 14.243 -17.752 1.00 95.75 111 LYS A N 1
ATOM 884 C CA . LYS A 1 111 ? -0.213 15.411 -17.427 1.00 95.75 111 LYS A CA 1
ATOM 885 C C . LYS A 1 111 ? 0.608 16.570 -16.867 1.00 95.75 111 LYS A C 1
ATOM 887 O O . LYS A 1 111 ? 0.367 17.712 -17.245 1.00 95.75 111 LYS A O 1
ATOM 892 N N . GLU A 1 112 ? 1.594 16.294 -16.020 1.00 97.56 112 GLU A N 1
ATOM 893 C CA . GLU A 1 112 ? 2.549 17.289 -15.517 1.00 97.56 112 GLU A CA 1
ATOM 894 C C . GLU A 1 112 ? 3.276 17.966 -16.681 1.00 97.56 112 GLU A C 1
ATOM 896 O O . GLU A 1 112 ? 3.309 19.192 -16.759 1.00 97.56 112 GLU A O 1
ATOM 901 N N . LYS A 1 113 ? 3.752 17.179 -17.653 1.00 95.44 113 LYS A N 1
ATOM 902 C CA . LYS A 1 113 ? 4.389 17.696 -18.868 1.00 95.44 113 LYS A CA 1
ATOM 903 C C . LYS A 1 113 ? 3.453 18.576 -19.704 1.00 95.44 113 LYS A C 1
ATOM 905 O O . LYS A 1 113 ? 3.883 19.628 -20.170 1.00 95.44 113 LYS A O 1
ATOM 910 N N . GLU A 1 114 ? 2.195 18.171 -19.896 1.00 96.25 114 GLU A N 1
ATOM 911 C CA . GLU A 1 114 ? 1.178 18.973 -20.603 1.00 96.25 114 GLU A CA 1
ATOM 912 C C . GLU A 1 114 ? 0.933 20.322 -19.909 1.00 96.25 114 GLU A C 1
ATOM 914 O O . GLU A 1 114 ? 0.789 21.349 -20.567 1.00 96.25 114 GLU A O 1
ATOM 919 N N . LEU A 1 115 ? 0.936 20.323 -18.574 1.00 96.69 115 LEU A N 1
ATOM 920 C CA . LEU A 1 115 ? 0.757 21.509 -17.737 1.00 96.69 115 LEU A CA 1
ATOM 921 C C . LEU A 1 115 ? 2.049 22.321 -17.537 1.00 96.69 115 LEU A C 1
ATOM 923 O O . LEU A 1 115 ? 2.044 23.277 -16.763 1.00 96.69 115 LEU A O 1
ATOM 927 N N . ALA A 1 116 ? 3.144 21.957 -18.214 1.00 96.88 116 ALA A N 1
ATOM 928 C CA . ALA A 1 116 ? 4.470 22.556 -18.053 1.00 96.88 116 ALA A CA 1
ATOM 929 C C . ALA A 1 116 ? 4.993 22.542 -16.598 1.00 96.88 116 ALA A C 1
ATOM 931 O O . ALA A 1 116 ? 5.726 23.439 -16.177 1.00 96.88 116 ALA A O 1
ATOM 932 N N . LEU A 1 117 ? 4.629 21.513 -15.832 1.00 97.31 117 LEU A N 1
ATOM 933 C CA . LEU A 1 117 ? 5.147 21.242 -14.494 1.00 97.31 117 LEU A CA 1
ATOM 934 C C . LEU A 1 117 ? 6.388 20.334 -14.569 1.00 97.31 117 LEU A C 1
ATOM 936 O O . LEU A 1 117 ? 6.524 19.551 -15.515 1.00 97.31 117 LEU A O 1
ATOM 940 N N . PRO A 1 118 ? 7.295 20.398 -13.575 1.00 96.69 118 PRO A N 1
ATOM 941 C CA . PRO A 1 118 ? 8.339 19.393 -13.422 1.00 96.69 118 PRO A CA 1
ATOM 942 C C . PRO A 1 118 ? 7.718 17.999 -13.291 1.00 96.69 118 PRO A C 1
ATOM 944 O O . PRO A 1 118 ? 6.797 17.815 -12.498 1.00 96.69 118 PRO A O 1
ATOM 947 N N . ILE A 1 119 ? 8.232 17.033 -14.055 1.00 95.75 119 ILE A N 1
ATOM 948 C CA . ILE A 1 119 ? 7.778 15.642 -13.964 1.00 95.75 119 ILE A CA 1
ATOM 949 C C . ILE A 1 119 ? 8.250 15.070 -12.628 1.00 95.75 119 ILE A C 1
ATOM 951 O O . ILE A 1 119 ? 9.440 15.130 -12.300 1.00 95.75 119 ILE A O 1
ATOM 955 N N . SER A 1 120 ? 7.315 14.520 -11.863 1.00 94.50 120 SER A N 1
ATOM 956 C CA . SER A 1 120 ? 7.585 13.895 -10.576 1.00 94.50 120 SER A CA 1
ATOM 957 C C . SER A 1 120 ? 8.521 12.687 -10.732 1.00 94.50 120 SER A C 1
ATOM 959 O O . SER A 1 120 ? 8.484 11.992 -11.754 1.00 94.50 120 SER A O 1
ATOM 961 N N . PRO A 1 121 ? 9.360 12.378 -9.724 1.00 91.00 121 PRO A N 1
ATOM 962 C CA . PRO A 1 1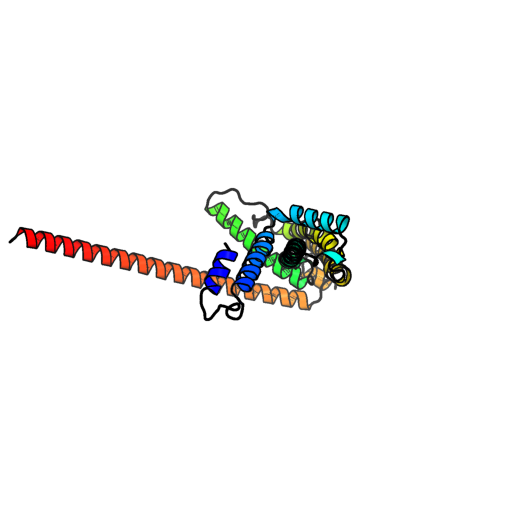21 ? 10.158 11.154 -9.727 1.00 91.00 121 PRO A CA 1
ATOM 963 C C . PRO A 1 121 ? 9.293 9.922 -10.023 1.00 91.00 121 PRO A C 1
ATOM 965 O O . PRO A 1 121 ? 8.149 9.857 -9.578 1.00 91.00 121 PRO A O 1
ATOM 968 N N . MET A 1 122 ? 9.835 8.949 -10.765 1.00 89.38 122 MET A N 1
ATOM 969 C CA . MET A 1 122 ? 9.145 7.713 -11.189 1.00 89.38 122 MET A CA 1
ATOM 970 C C . MET A 1 122 ? 7.984 7.901 -12.185 1.00 89.38 122 MET A C 1
ATOM 972 O O . MET A 1 122 ? 7.451 6.913 -12.682 1.00 89.38 122 MET A O 1
ATOM 976 N N . CYS A 1 123 ? 7.597 9.138 -12.511 1.00 93.88 123 CYS A N 1
ATOM 977 C CA . CYS A 1 123 ? 6.464 9.421 -13.397 1.00 93.88 123 CYS A CA 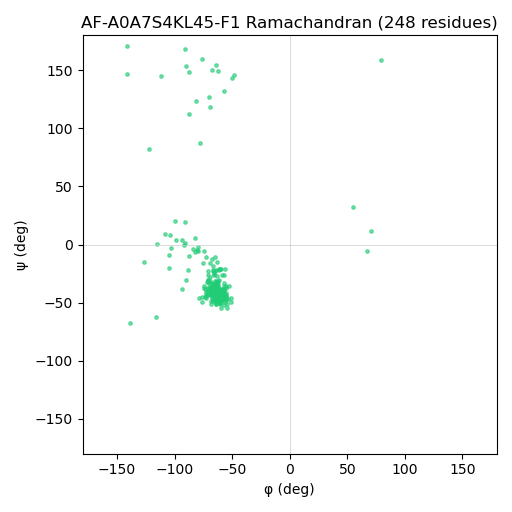1
ATOM 978 C C . CYS A 1 123 ? 6.866 9.565 -14.878 1.00 93.88 123 CYS A C 1
ATOM 980 O O . CYS A 1 123 ? 6.011 9.769 -15.739 1.00 93.88 123 CYS A O 1
ATOM 982 N N . ASP A 1 124 ? 8.153 9.433 -15.211 1.00 91.44 124 ASP A N 1
ATOM 983 C CA . ASP A 1 124 ? 8.628 9.476 -16.595 1.00 91.44 124 ASP A CA 1
ATOM 984 C C . ASP A 1 124 ? 8.577 8.086 -17.251 1.00 91.44 124 ASP A C 1
ATOM 986 O O . ASP A 1 124 ? 9.358 7.190 -16.932 1.00 91.44 124 ASP A O 1
ATOM 990 N N . LYS A 1 125 ? 7.685 7.926 -18.237 1.00 89.19 125 LYS A N 1
ATOM 991 C CA . LYS A 1 125 ? 7.511 6.678 -19.001 1.00 89.19 125 LYS A CA 1
ATOM 992 C C . LYS A 1 125 ? 8.771 6.242 -19.757 1.00 89.19 125 LYS A C 1
ATOM 994 O O . LYS A 1 125 ? 8.895 5.068 -20.099 1.00 89.19 125 LYS A O 1
ATOM 999 N N . THR A 1 126 ? 9.709 7.152 -20.025 1.00 89.06 126 THR A N 1
ATOM 1000 C CA . THR A 1 126 ? 10.997 6.798 -20.645 1.00 89.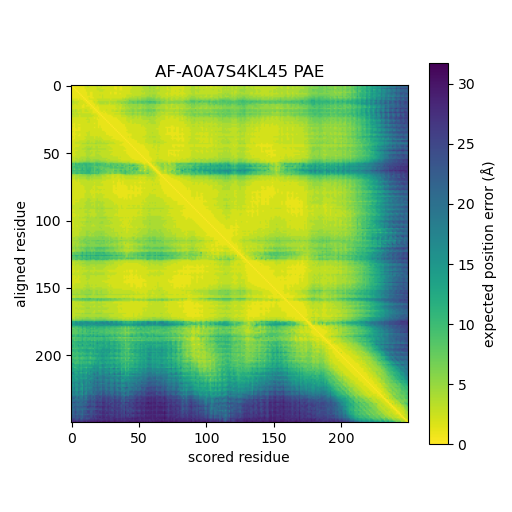06 126 THR A CA 1
ATOM 1001 C C . THR A 1 126 ? 11.903 5.987 -19.717 1.00 89.06 126 THR A C 1
ATOM 1003 O O . THR A 1 126 ? 12.811 5.329 -20.210 1.00 89.06 126 THR A O 1
ATOM 1006 N N . GLN A 1 127 ? 11.611 5.968 -18.411 1.00 85.69 127 GLN A N 1
ATOM 1007 C CA . GLN A 1 127 ? 12.334 5.217 -17.378 1.00 85.69 127 GLN A CA 1
ATOM 1008 C C . GLN A 1 127 ? 11.628 3.901 -17.009 1.00 85.69 127 GLN A C 1
ATOM 1010 O O . GLN A 1 127 ? 11.840 3.355 -15.926 1.00 85.69 127 GLN A O 1
ATOM 1015 N N . ALA A 1 128 ? 10.743 3.382 -17.868 1.00 84.62 128 ALA A N 1
ATOM 1016 C CA . ALA A 1 128 ? 9.971 2.169 -17.580 1.00 84.62 128 ALA A CA 1
ATOM 1017 C C . ALA A 1 128 ? 10.841 0.912 -17.362 1.00 84.62 128 ALA A C 1
ATOM 1019 O O . ALA A 1 128 ? 10.409 -0.039 -16.712 1.00 84.62 128 ALA A O 1
ATOM 1020 N N . ASP A 1 129 ? 12.069 0.907 -17.873 1.00 84.19 129 ASP A N 1
ATOM 1021 C CA . ASP A 1 129 ? 13.090 -0.114 -17.625 1.00 84.19 129 ASP A CA 1
ATOM 1022 C C . ASP A 1 129 ? 13.581 -0.138 -16.167 1.00 84.19 129 ASP A C 1
ATOM 1024 O O . ASP A 1 129 ? 14.018 -1.181 -15.689 1.00 84.19 129 ASP A O 1
ATOM 1028 N N . THR A 1 130 ? 13.429 0.961 -15.423 1.00 86.00 130 THR A N 1
ATOM 1029 C CA . THR A 1 130 ? 13.814 1.062 -14.003 1.00 86.00 130 THR A CA 1
ATOM 1030 C C . THR A 1 130 ? 12.772 0.496 -13.034 1.00 86.00 130 THR A C 1
ATOM 1032 O O . THR A 1 130 ? 13.038 0.383 -11.835 1.00 86.00 130 THR A O 1
ATOM 1035 N N . VAL A 1 131 ? 11.592 0.095 -13.525 1.00 91.31 131 VAL A N 1
ATOM 1036 C CA . VAL A 1 131 ? 10.498 -0.418 -12.684 1.00 91.31 131 VAL A CA 1
ATOM 1037 C C . VAL A 1 131 ? 10.939 -1.579 -11.779 1.00 91.31 131 VAL A C 1
ATOM 1039 O O . VAL A 1 131 ? 10.636 -1.509 -10.585 1.00 91.31 131 VAL A O 1
ATOM 1042 N N . PRO A 1 132 ? 11.672 -2.613 -12.253 1.00 93.50 132 PRO A N 1
ATOM 1043 C CA . PRO A 1 132 ? 12.165 -3.679 -11.379 1.00 93.50 132 PRO A CA 1
ATOM 1044 C C . PRO A 1 132 ? 13.017 -3.160 -10.215 1.00 93.50 132 PRO A C 1
ATOM 1046 O O . PRO A 1 132 ? 12.753 -3.509 -9.064 1.00 93.50 132 PRO A O 1
ATOM 1049 N N . ALA A 1 133 ? 13.974 -2.269 -10.489 1.00 92.12 133 ALA A N 1
ATOM 1050 C CA . ALA A 1 133 ? 14.815 -1.653 -9.465 1.00 92.12 133 ALA A CA 1
ATOM 1051 C C . ALA A 1 133 ? 13.985 -0.827 -8.467 1.00 92.12 133 ALA A C 1
ATOM 1053 O O . ALA A 1 133 ? 14.180 -0.926 -7.253 1.00 92.12 133 ALA A O 1
ATOM 1054 N N . GLY A 1 134 ? 12.991 -0.080 -8.959 1.00 93.38 134 GLY A N 1
ATOM 1055 C CA . GLY A 1 134 ? 12.039 0.654 -8.126 1.00 93.38 134 GLY A CA 1
ATOM 1056 C C . GLY A 1 134 ? 11.230 -0.251 -7.191 1.00 93.38 134 GLY A C 1
ATOM 1057 O O . GLY A 1 134 ? 11.053 0.078 -6.019 1.00 93.38 134 GLY A O 1
ATOM 1058 N N . GLN A 1 135 ? 10.783 -1.420 -7.663 1.00 96.50 135 GLN A N 1
ATOM 1059 C CA . GLN A 1 135 ? 10.068 -2.396 -6.828 1.00 96.50 135 GLN A CA 1
ATOM 1060 C C . GLN A 1 135 ? 10.971 -3.022 -5.763 1.00 96.50 135 GLN A C 1
ATOM 1062 O O . GLN A 1 135 ? 10.547 -3.164 -4.617 1.00 96.50 135 GLN A O 1
ATOM 1067 N N . ILE A 1 136 ? 12.220 -3.346 -6.108 1.00 96.94 136 ILE A N 1
ATOM 1068 C CA . ILE A 1 136 ? 13.219 -3.827 -5.142 1.00 96.94 136 ILE A CA 1
ATOM 1069 C C . ILE A 1 136 ? 13.446 -2.776 -4.050 1.00 96.94 136 ILE A C 1
ATOM 1071 O O . ILE A 1 136 ? 13.413 -3.105 -2.864 1.00 96.94 136 ILE A O 1
ATOM 1075 N N . GLY A 1 137 ? 13.622 -1.509 -4.439 1.00 96.62 137 GLY A N 1
ATOM 1076 C CA . GLY A 1 137 ? 13.767 -0.395 -3.505 1.00 96.62 137 GLY A CA 1
ATOM 1077 C C . GLY A 1 137 ? 12.549 -0.242 -2.593 1.00 96.62 137 GLY A C 1
ATOM 1078 O O . GLY A 1 137 ? 12.694 -0.198 -1.373 1.00 96.62 137 GLY A O 1
ATOM 1079 N N . PHE A 1 138 ? 11.341 -0.237 -3.157 1.00 97.88 138 PHE A N 1
ATOM 1080 C CA . PHE A 1 138 ? 10.107 -0.123 -2.378 1.00 97.88 138 PHE A CA 1
ATOM 1081 C C . PHE A 1 138 ? 9.952 -1.266 -1.364 1.00 97.88 138 PHE A C 1
ATOM 1083 O O . PHE A 1 138 ? 9.624 -1.022 -0.203 1.00 97.88 138 PHE A O 1
ATOM 1090 N N . ILE A 1 139 ? 10.253 -2.509 -1.752 1.00 98.56 139 ILE A N 1
ATOM 1091 C CA . ILE A 1 139 ? 10.209 -3.639 -0.817 1.00 98.56 139 ILE A CA 1
ATOM 1092 C C . ILE A 1 139 ? 11.243 -3.462 0.296 1.00 98.56 139 ILE A C 1
ATOM 1094 O O . ILE A 1 139 ? 10.886 -3.551 1.468 1.00 98.56 139 ILE A O 1
ATOM 1098 N N . ASN A 1 140 ? 12.502 -3.198 -0.047 1.00 98.38 140 ASN A N 1
ATOM 1099 C CA . ASN A 1 140 ? 13.595 -3.195 0.926 1.00 98.38 140 ASN A CA 1
ATOM 1100 C C . ASN A 1 140 ? 13.557 -2.008 1.892 1.00 98.38 140 ASN A C 1
ATOM 1102 O O . ASN A 1 140 ? 13.985 -2.153 3.035 1.00 98.38 140 ASN A O 1
ATOM 1106 N N . PHE A 1 141 ? 13.065 -0.849 1.449 1.00 98.06 141 PHE A N 1
ATOM 1107 C CA . PHE A 1 141 ? 13.119 0.384 2.239 1.00 98.06 141 PHE A CA 1
ATOM 1108 C C . PHE A 1 141 ? 11.783 0.796 2.855 1.00 98.06 141 PHE A C 1
ATOM 1110 O O . PHE A 1 141 ? 11.797 1.551 3.821 1.00 98.06 141 PHE A O 1
ATOM 1117 N N . ILE A 1 142 ? 10.654 0.311 2.329 1.00 98.44 142 ILE A N 1
ATOM 1118 C CA . ILE A 1 142 ? 9.316 0.681 2.815 1.00 98.44 142 ILE A CA 1
ATOM 1119 C C . ILE A 1 142 ? 8.602 -0.542 3.388 1.00 98.44 142 ILE A C 1
ATOM 1121 O O . ILE A 1 142 ? 8.292 -0.598 4.575 1.00 98.44 142 ILE A O 1
ATOM 1125 N N . VAL A 1 143 ? 8.347 -1.559 2.562 1.00 98.56 143 VAL A N 1
ATOM 1126 C CA . VAL A 1 143 ? 7.413 -2.628 2.948 1.00 98.56 143 VAL A CA 1
ATOM 1127 C C . VAL A 1 143 ? 8.028 -3.601 3.950 1.00 98.56 143 VAL A C 1
ATOM 1129 O O . VAL A 1 143 ? 7.415 -3.887 4.974 1.00 98.56 143 VAL A O 1
ATOM 1132 N N . LEU A 1 144 ? 9.231 -4.115 3.684 1.00 98.50 144 LEU A N 1
ATOM 1133 C CA . LEU A 1 144 ? 9.865 -5.128 4.529 1.00 98.50 144 LEU A CA 1
ATOM 1134 C C . LEU A 1 144 ? 10.195 -4.606 5.940 1.00 98.50 144 LEU A C 1
ATOM 1136 O O . LEU A 1 144 ? 9.818 -5.293 6.892 1.00 98.50 144 LEU A O 1
ATOM 1140 N N . PRO A 1 145 ? 10.819 -3.421 6.126 1.00 98.50 145 PRO A N 1
ATOM 1141 C CA . PRO A 1 145 ? 11.059 -2.876 7.465 1.00 98.50 145 PRO A CA 1
ATOM 1142 C C . PRO A 1 145 ? 9.764 -2.719 8.263 1.00 98.50 145 PRO A C 1
ATOM 1144 O O . PRO A 1 145 ? 9.689 -3.146 9.415 1.00 98.50 145 PRO A O 1
ATOM 1147 N N . TYR A 1 146 ? 8.718 -2.197 7.622 1.00 98.56 146 TYR A N 1
ATOM 1148 C CA . TYR A 1 146 ? 7.415 -2.019 8.247 1.00 98.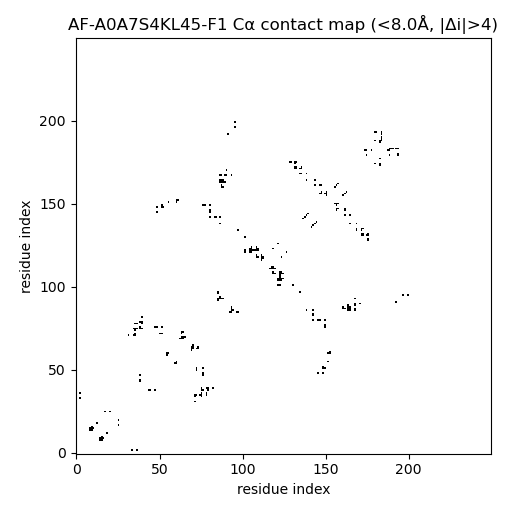56 146 TYR A CA 1
ATOM 1149 C C . TYR A 1 146 ? 6.761 -3.353 8.629 1.00 98.56 146 TYR A C 1
ATOM 1151 O O . TYR A 1 146 ? 6.274 -3.518 9.746 1.00 98.56 146 TYR A O 1
ATOM 1159 N N . TYR A 1 147 ? 6.793 -4.341 7.730 1.00 98.50 147 TYR A N 1
ATOM 1160 C CA . TYR A 1 147 ? 6.229 -5.669 7.978 1.00 98.50 147 TYR A CA 1
ATOM 1161 C C . TYR A 1 147 ? 6.944 -6.393 9.118 1.00 98.50 147 TYR A C 1
ATOM 1163 O O . TYR A 1 147 ? 6.274 -7.052 9.907 1.00 98.50 147 TYR A O 1
ATOM 1171 N N . LEU A 1 148 ? 8.267 -6.253 9.244 1.00 98.00 148 LEU A N 1
ATOM 1172 C CA . LEU A 1 148 ? 9.025 -6.832 10.358 1.00 98.00 148 LEU A CA 1
ATOM 1173 C C . LEU A 1 148 ? 8.554 -6.274 11.706 1.00 98.00 148 LEU A C 1
ATOM 1175 O O . LEU A 1 148 ? 8.328 -7.044 12.632 1.00 98.00 148 LEU A O 1
ATOM 1179 N N . VAL A 1 149 ? 8.314 -4.965 11.798 1.00 96.94 149 VAL A N 1
ATOM 1180 C CA . VAL A 1 149 ? 7.777 -4.335 13.016 1.00 96.94 149 VAL A CA 1
ATOM 1181 C C . VAL A 1 149 ? 6.369 -4.835 13.322 1.00 96.94 149 VAL A C 1
ATOM 1183 O O . VAL A 1 149 ? 6.079 -5.255 14.439 1.00 96.94 149 VAL A O 1
ATOM 1186 N N . VAL A 1 150 ? 5.478 -4.819 12.327 1.00 96.69 150 VAL A N 1
ATOM 1187 C CA . VAL A 1 150 ? 4.087 -5.262 12.510 1.00 96.69 150 VAL A CA 1
ATOM 1188 C C . VAL A 1 150 ? 4.017 -6.762 12.817 1.00 96.69 150 VAL A C 1
ATOM 1190 O O . VAL A 1 150 ? 3.086 -7.203 13.488 1.00 96.69 150 VAL A O 1
ATOM 1193 N N . SER A 1 151 ? 5.010 -7.551 12.396 1.00 96.44 151 SER A N 1
ATOM 1194 C CA . SER A 1 151 ? 5.059 -8.990 12.666 1.00 96.44 151 SER A CA 1
ATOM 1195 C C . SER A 1 151 ? 5.208 -9.337 14.147 1.00 96.44 151 SER A C 1
ATOM 1197 O O . SER A 1 151 ? 4.768 -10.408 14.557 1.00 96.44 151 SER A O 1
ATOM 1199 N N . GLU A 1 152 ? 5.725 -8.421 14.972 1.00 94.50 152 GLU A N 1
ATOM 1200 C CA . GLU A 1 152 ? 5.741 -8.603 16.429 1.00 94.50 152 GLU A CA 1
ATOM 1201 C C . GLU A 1 152 ? 4.319 -8.622 17.017 1.00 94.50 152 GLU A C 1
ATOM 1203 O O . GLU A 1 152 ? 4.077 -9.257 18.039 1.00 94.50 152 GLU A O 1
ATOM 1208 N N . ILE A 1 153 ? 3.362 -7.970 16.345 1.00 92.12 153 ILE A N 1
ATOM 1209 C CA . ILE A 1 153 ? 1.937 -7.949 16.709 1.00 92.12 153 ILE A CA 1
ATOM 1210 C C . ILE A 1 153 ? 1.167 -9.048 15.969 1.00 92.12 153 ILE A C 1
ATOM 1212 O O . ILE A 1 153 ? 0.255 -9.663 16.522 1.00 92.12 153 ILE A O 1
ATOM 1216 N N . VAL A 1 154 ? 1.518 -9.292 14.703 1.00 92.94 154 VAL A N 1
ATOM 1217 C CA . VAL A 1 154 ? 0.881 -10.284 13.828 1.00 92.94 154 VAL A CA 1
ATOM 1218 C C . VAL A 1 154 ? 1.932 -11.286 13.334 1.00 92.94 154 VAL A C 1
ATOM 1220 O O . VAL A 1 154 ? 2.400 -11.173 12.196 1.00 92.94 154 VAL A O 1
ATOM 1223 N N . PRO A 1 155 ? 2.280 -12.308 14.142 1.00 93.56 155 PRO A N 1
ATOM 1224 C CA . PRO A 1 155 ? 3.350 -13.254 13.811 1.00 93.56 155 PRO A CA 1
ATOM 1225 C C . PRO A 1 155 ? 3.157 -13.992 12.482 1.00 93.56 155 PRO A C 1
ATOM 1227 O O . PRO A 1 155 ? 4.133 -14.329 11.820 1.00 93.56 155 PRO A O 1
ATOM 1230 N N . MET A 1 156 ? 1.908 -14.158 12.024 1.00 94.69 156 MET A N 1
ATOM 1231 C CA . MET A 1 156 ? 1.583 -14.757 10.720 1.00 94.69 156 MET A CA 1
ATOM 1232 C C . MET A 1 156 ? 2.245 -14.041 9.528 1.00 94.69 156 MET A C 1
ATOM 1234 O O . MET A 1 156 ? 2.405 -14.641 8.465 1.00 94.69 156 MET A O 1
ATOM 1238 N N . LEU A 1 157 ? 2.662 -12.776 9.676 1.00 96.75 157 LEU A N 1
ATOM 1239 C CA . LEU A 1 157 ? 3.435 -12.083 8.641 1.00 96.75 157 LEU A CA 1
ATOM 1240 C C . LEU A 1 157 ? 4.789 -12.762 8.371 1.00 96.75 157 LEU A C 1
ATOM 1242 O O . LEU A 1 157 ? 5.240 -12.753 7.224 1.00 96.75 157 LEU A O 1
ATOM 1246 N N . MET A 1 158 ? 5.402 -13.388 9.385 1.00 97.19 158 MET A N 1
ATOM 1247 C CA . MET A 1 158 ? 6.679 -14.108 9.268 1.00 97.19 158 MET A CA 1
ATOM 1248 C C . MET A 1 158 ? 6.558 -15.417 8.486 1.00 97.19 158 MET A C 1
ATOM 1250 O O . MET A 1 158 ? 7.535 -15.866 7.895 1.00 97.19 158 MET A O 1
ATOM 1254 N N . GLU A 1 159 ? 5.373 -16.026 8.463 1.00 93.62 159 GLU A N 1
ATOM 1255 C CA . GLU A 1 159 ? 5.164 -17.353 7.872 1.00 93.62 159 GLU A CA 1
ATOM 1256 C C . GLU A 1 159 ? 4.831 -17.305 6.375 1.00 93.62 159 GLU A C 1
ATOM 1258 O O . GLU A 1 159 ? 5.041 -18.286 5.665 1.00 93.62 159 GLU A O 1
ATOM 1263 N N . GLY A 1 160 ? 4.330 -16.173 5.867 1.00 93.88 160 GLY A N 1
ATOM 1264 C CA . GLY A 1 160 ? 3.901 -16.061 4.469 1.00 93.88 160 GLY A CA 1
ATOM 1265 C C . GLY A 1 160 ? 4.297 -14.746 3.799 1.00 93.88 160 GLY A C 1
ATOM 1266 O O . GLY A 1 160 ? 5.126 -14.761 2.884 1.00 93.88 160 GLY A O 1
ATOM 1267 N N . PRO A 1 161 ? 3.730 -13.602 4.217 1.00 97.56 161 PRO A N 1
ATOM 1268 C CA . PRO A 1 161 ? 3.978 -12.309 3.580 1.00 97.56 161 PRO A CA 1
ATOM 1269 C C . PRO A 1 161 ? 5.456 -11.899 3.507 1.00 97.56 161 PRO A C 1
ATOM 1271 O O . PRO A 1 161 ? 5.908 -11.481 2.444 1.00 97.56 161 PRO A O 1
ATOM 1274 N N . ILE A 1 162 ? 6.226 -12.048 4.589 1.00 98.44 162 ILE A N 1
ATOM 1275 C CA . ILE A 1 162 ? 7.649 -11.667 4.628 1.00 98.44 162 ILE A CA 1
ATOM 1276 C C . ILE A 1 162 ? 8.522 -12.567 3.737 1.00 98.44 162 ILE A C 1
ATOM 1278 O O . ILE A 1 162 ? 9.251 -12.022 2.905 1.00 98.44 162 ILE A O 1
ATOM 1282 N N . PRO A 1 163 ? 8.422 -13.909 3.800 1.00 98.38 163 PRO A N 1
ATOM 1283 C CA . PRO A 1 163 ? 9.085 -14.778 2.824 1.00 98.38 163 PRO A CA 1
ATOM 1284 C C . PRO A 1 163 ? 8.706 -14.449 1.372 1.00 98.38 163 PRO A C 1
ATOM 1286 O O . PRO A 1 163 ? 9.554 -14.455 0.482 1.00 98.38 163 PRO A O 1
ATOM 1289 N N . THR A 1 164 ? 7.440 -14.093 1.130 1.00 98.31 164 THR A N 1
ATOM 1290 C CA . THR A 1 164 ? 6.963 -13.705 -0.206 1.00 98.31 164 THR A CA 1
ATOM 1291 C C . THR A 1 164 ? 7.593 -12.396 -0.688 1.00 98.31 164 THR A C 1
ATOM 1293 O O . THR A 1 164 ? 7.951 -12.296 -1.859 1.00 98.31 164 THR A O 1
ATOM 1296 N N . LEU A 1 165 ? 7.788 -11.407 0.194 1.00 98.44 165 LEU A N 1
ATOM 1297 C CA . LEU A 1 165 ? 8.510 -10.169 -0.132 1.00 98.44 165 LEU A CA 1
ATOM 1298 C C . LEU A 1 165 ? 9.939 -10.469 -0.599 1.00 98.44 165 LEU A C 1
ATOM 1300 O O . LEU A 1 165 ? 10.375 -9.943 -1.621 1.00 98.44 165 LEU A O 1
ATOM 1304 N N . GLN A 1 166 ? 10.650 -11.341 0.120 1.00 97.31 166 GLN A N 1
ATOM 1305 C CA . GLN A 1 166 ? 12.026 -11.730 -0.210 1.00 97.31 166 GLN A CA 1
ATOM 1306 C C . GLN A 1 166 ? 12.103 -12.458 -1.558 1.00 97.31 166 GLN A C 1
ATOM 1308 O O . GLN A 1 166 ? 12.957 -12.141 -2.389 1.00 97.31 166 GLN A O 1
ATOM 1313 N N . GLU A 1 167 ? 11.180 -13.387 -1.810 1.00 97.25 167 GLU A N 1
ATOM 1314 C CA . GLU A 1 167 ? 11.104 -14.079 -3.098 1.00 97.25 167 GLU A CA 1
ATOM 1315 C C . GLU A 1 167 ? 10.759 -13.115 -4.239 1.00 97.25 167 GLU A C 1
ATOM 1317 O O . GLU A 1 167 ? 11.359 -13.170 -5.313 1.00 97.25 167 GLU A O 1
ATOM 1322 N N . ASN A 1 168 ? 9.856 -12.163 -4.006 1.00 97.75 168 ASN A N 1
ATOM 1323 C CA . ASN A 1 168 ? 9.527 -11.151 -5.001 1.00 97.75 168 ASN A CA 1
ATOM 1324 C C . ASN A 1 168 ? 10.712 -10.224 -5.302 1.00 97.75 168 ASN A C 1
ATOM 1326 O O . ASN A 1 168 ? 10.906 -9.888 -6.466 1.00 97.75 168 ASN A O 1
ATOM 1330 N N . VAL A 1 169 ? 11.543 -9.856 -4.317 1.00 97.62 169 VAL A N 1
ATOM 1331 C CA . VAL A 1 169 ? 12.803 -9.122 -4.563 1.00 97.62 169 VAL A CA 1
ATOM 1332 C C . VAL A 1 169 ? 13.712 -9.911 -5.501 1.00 97.62 169 VAL A C 1
ATOM 1334 O O . VAL A 1 169 ? 14.218 -9.359 -6.478 1.00 97.62 169 VAL A O 1
ATOM 1337 N N . ARG A 1 170 ? 13.877 -11.216 -5.255 1.00 96.31 170 ARG A N 1
ATOM 1338 C CA . ARG A 1 170 ? 14.676 -12.097 -6.118 1.00 96.31 170 ARG A CA 1
ATOM 1339 C C . ARG A 1 170 ? 14.125 -12.133 -7.546 1.00 96.31 170 ARG A C 1
ATOM 1341 O O . ARG A 1 170 ? 14.888 -12.014 -8.502 1.00 96.31 170 ARG A O 1
ATOM 1348 N N . LEU A 1 171 ? 12.811 -12.287 -7.699 1.00 95.62 171 LEU A N 1
ATOM 1349 C CA . LEU A 1 171 ? 12.149 -12.359 -9.004 1.00 95.62 171 LEU A CA 1
ATOM 1350 C C . LEU A 1 171 ? 12.195 -11.027 -9.766 1.00 95.62 171 LEU A C 1
ATOM 1352 O O . LEU A 1 171 ? 12.409 -11.035 -10.978 1.00 95.62 171 LEU A O 1
ATOM 1356 N N . TRP A 1 172 ? 12.068 -9.891 -9.076 1.00 95.44 172 TRP A N 1
ATOM 1357 C CA . TRP A 1 172 ? 12.283 -8.572 -9.674 1.00 95.44 172 TRP A CA 1
ATOM 1358 C C . TRP A 1 172 ? 13.730 -8.381 -10.132 1.00 95.44 172 TRP A C 1
ATOM 1360 O O . TRP A 1 172 ? 13.941 -7.916 -11.248 1.00 95.44 172 TRP A O 1
ATOM 1370 N N . GLY A 1 173 ? 14.717 -8.811 -9.339 1.00 94.00 173 GLY A N 1
ATOM 1371 C CA . GLY A 1 173 ? 16.130 -8.743 -9.732 1.00 94.00 173 GLY A CA 1
ATOM 1372 C C . GLY A 1 173 ? 16.442 -9.593 -10.965 1.00 94.00 173 GLY A C 1
ATOM 1373 O O . GLY A 1 173 ? 17.215 -9.195 -11.829 1.00 94.00 173 GLY A O 1
ATOM 1374 N N . LEU A 1 174 ? 15.782 -10.745 -11.112 1.00 92.31 174 LEU A N 1
ATOM 1375 C CA . LEU A 1 174 ? 15.889 -11.534 -12.339 1.00 92.31 174 LEU A CA 1
ATOM 1376 C C . LEU A 1 174 ? 15.259 -10.836 -13.551 1.00 92.31 174 LEU A C 1
ATOM 1378 O O . LEU A 1 174 ? 15.787 -10.980 -14.651 1.00 92.31 174 LEU A O 1
ATOM 1382 N N . LEU A 1 175 ? 14.167 -10.087 -13.366 1.00 88.62 175 LEU A N 1
ATOM 1383 C CA . LEU A 1 175 ? 13.530 -9.321 -14.444 1.00 88.62 175 LEU A CA 1
ATOM 1384 C C . LEU A 1 175 ? 14.337 -8.100 -14.901 1.00 88.62 175 LEU A C 1
ATOM 1386 O O . LEU A 1 175 ? 14.155 -7.657 -16.029 1.00 88.62 175 LEU A O 1
ATOM 1390 N N . GLU A 1 176 ? 15.228 -7.564 -14.068 1.00 81.88 176 GLU A N 1
ATOM 1391 C CA . GLU A 1 176 ? 16.129 -6.475 -14.469 1.00 81.88 176 GLU A CA 1
ATOM 1392 C C . GLU A 1 176 ? 17.072 -6.914 -15.605 1.00 81.88 176 GLU A C 1
ATOM 1394 O O . GLU A 1 176 ? 17.376 -6.138 -16.506 1.00 81.88 176 GLU A O 1
ATOM 1399 N N . GLY A 1 177 ? 17.485 -8.189 -15.604 1.00 77.31 177 GLY A N 1
ATOM 1400 C CA . GLY A 1 177 ? 18.368 -8.762 -16.625 1.00 77.31 177 GLY A CA 1
ATOM 1401 C C . GLY A 1 177 ? 17.694 -9.682 -17.648 1.00 77.31 177 GLY A C 1
ATOM 1402 O O . GLY A 1 177 ? 18.362 -10.111 -18.589 1.00 77.31 177 GLY A O 1
ATOM 1403 N N . LYS A 1 178 ? 16.417 -10.047 -17.461 1.00 83.50 178 LYS A N 1
ATOM 1404 C CA . LYS A 1 178 ? 15.710 -11.056 -18.275 1.00 83.50 178 LYS A CA 1
ATOM 1405 C C . LYS A 1 178 ? 14.261 -10.666 -18.545 1.00 83.50 178 LYS A C 1
ATOM 1407 O O . LYS A 1 178 ? 13.572 -10.120 -17.691 1.00 83.50 178 LYS A O 1
ATOM 1412 N N . GLY A 1 179 ? 13.747 -11.034 -19.716 1.00 84.06 179 GLY A N 1
ATOM 1413 C CA . GLY A 1 179 ? 12.320 -10.890 -20.024 1.00 84.06 179 GLY A CA 1
ATOM 1414 C C . GLY A 1 179 ? 11.453 -11.959 -19.343 1.00 84.06 179 GLY A C 1
ATOM 1415 O O . GLY A 1 179 ? 11.925 -13.048 -19.015 1.00 84.06 179 GLY A O 1
ATOM 1416 N N . VAL A 1 180 ? 10.146 -11.705 -19.206 1.00 83.12 180 VAL A N 1
ATOM 1417 C CA . VAL A 1 180 ? 9.186 -12.685 -18.647 1.00 83.12 180 VAL A CA 1
ATOM 1418 C C . VAL A 1 180 ? 9.225 -14.012 -19.414 1.00 83.12 180 VAL A C 1
ATOM 1420 O O . VAL A 1 180 ? 9.214 -15.082 -18.809 1.00 83.12 180 VAL A O 1
ATOM 1423 N N . GLN A 1 181 ? 9.307 -13.959 -20.746 1.00 84.94 181 GLN A N 1
ATOM 1424 C CA . GLN A 1 181 ? 9.346 -15.152 -21.598 1.00 84.94 181 GLN A CA 1
ATOM 1425 C C . GLN A 1 181 ? 10.597 -15.995 -21.336 1.00 84.94 181 GLN A C 1
ATOM 1427 O O . GLN A 1 181 ? 10.529 -17.221 -21.361 1.00 84.94 181 GLN A O 1
ATOM 1432 N N . GLU A 1 182 ? 11.722 -15.344 -21.046 1.00 87.81 182 GLU A N 1
ATOM 1433 C CA . GLU A 1 182 ? 12.971 -16.019 -20.713 1.00 87.81 182 GLU A CA 1
ATOM 1434 C C . GLU A 1 182 ? 12.885 -16.690 -19.339 1.00 87.81 182 GLU A C 1
ATOM 1436 O O . GLU A 1 182 ? 13.267 -17.848 -19.198 1.00 87.81 182 GLU A O 1
ATOM 1441 N N . LEU A 1 183 ? 12.308 -16.019 -18.337 1.00 89.06 183 LEU A N 1
ATOM 1442 C CA . LEU A 1 183 ? 12.103 -16.619 -17.013 1.00 89.06 183 LEU A CA 1
ATOM 1443 C C . LEU A 1 183 ? 11.152 -17.820 -17.045 1.00 89.06 183 LEU A C 1
ATOM 1445 O O . LEU A 1 183 ? 11.355 -18.776 -16.296 1.00 89.06 183 LEU A O 1
ATOM 1449 N N . VAL A 1 184 ? 10.149 -17.801 -17.924 1.00 88.75 184 VAL A N 1
ATOM 1450 C CA . VAL A 1 184 ? 9.290 -18.968 -18.174 1.00 88.75 184 VAL A CA 1
ATOM 1451 C C . VAL A 1 184 ? 10.074 -20.094 -18.850 1.00 88.75 184 VAL A C 1
ATOM 1453 O O . VAL A 1 184 ? 9.974 -21.242 -18.427 1.00 88.75 184 VAL A O 1
ATOM 1456 N N . ALA A 1 185 ? 10.893 -19.785 -19.860 1.00 88.94 185 ALA A N 1
ATOM 1457 C CA . ALA A 1 185 ? 11.720 -20.782 -20.545 1.00 88.94 185 ALA A CA 1
ATOM 1458 C C . ALA A 1 185 ? 12.758 -21.438 -19.613 1.00 88.94 185 ALA A C 1
ATOM 1460 O O . ALA A 1 185 ? 13.055 -22.621 -19.758 1.00 88.94 185 ALA A O 1
ATOM 1461 N N . LEU A 1 186 ? 13.268 -20.688 -18.632 1.00 89.94 186 LEU A N 1
ATOM 1462 C CA . LEU A 1 186 ? 14.183 -21.174 -17.594 1.00 89.94 186 LEU A CA 1
ATOM 1463 C C . LEU A 1 186 ? 13.475 -21.923 -16.449 1.00 89.94 186 LEU A C 1
ATOM 1465 O O . LEU A 1 186 ? 14.142 -22.375 -15.522 1.00 89.94 186 LEU A O 1
ATOM 1469 N N . GLY A 1 187 ? 12.142 -22.032 -16.473 1.00 88.00 187 GLY A N 1
ATOM 1470 C CA . GLY A 1 187 ? 11.358 -22.687 -15.420 1.00 88.00 187 GLY A CA 1
ATOM 1471 C C . GLY A 1 187 ? 11.303 -21.919 -14.095 1.00 88.00 187 GLY A C 1
ATOM 1472 O O . GLY A 1 187 ? 10.847 -22.467 -13.095 1.00 88.00 187 GLY A O 1
ATOM 1473 N N . VAL A 1 188 ? 11.749 -20.658 -14.071 1.00 89.94 188 VAL A N 1
ATOM 1474 C CA . VAL A 1 188 ? 11.683 -19.784 -12.887 1.00 89.94 188 VAL A CA 1
ATOM 1475 C C . VAL A 1 188 ? 10.249 -19.315 -12.644 1.00 89.94 188 VAL A C 1
ATOM 1477 O O . VAL A 1 188 ? 9.813 -19.222 -11.500 1.00 89.94 188 VAL A O 1
ATOM 1480 N N . LEU A 1 189 ? 9.515 -19.020 -13.721 1.00 90.31 189 LEU A N 1
ATOM 1481 C CA . LEU A 1 189 ? 8.093 -18.683 -13.683 1.00 90.31 189 LEU A CA 1
ATOM 1482 C C . LEU A 1 189 ? 7.265 -19.791 -14.349 1.00 90.31 189 LEU A C 1
ATOM 1484 O O . LEU A 1 189 ? 7.705 -20.368 -15.345 1.00 90.31 189 LEU A O 1
ATOM 1488 N N . PRO A 1 190 ? 6.048 -20.078 -13.854 1.00 88.25 190 PRO A N 1
ATOM 1489 C CA . PRO A 1 190 ? 5.179 -21.067 -14.479 1.00 88.25 190 PRO A CA 1
ATOM 1490 C C . PRO A 1 190 ? 4.705 -20.583 -15.857 1.00 88.25 190 PRO A C 1
ATOM 1492 O O . PRO A 1 190 ? 4.499 -19.389 -16.067 1.00 88.25 190 PRO A O 1
ATOM 1495 N N . SER A 1 191 ? 4.454 -21.502 -16.792 1.00 86.00 191 SER A N 1
ATOM 1496 C CA . SER A 1 191 ? 3.954 -21.169 -18.140 1.00 86.00 191 SER A CA 1
ATOM 1497 C C . SER A 1 191 ? 2.638 -20.382 -18.120 1.00 86.00 191 SER A C 1
ATOM 1499 O O . SER A 1 191 ? 2.461 -19.447 -18.903 1.00 86.00 191 SER A O 1
ATOM 1501 N N . SER A 1 192 ? 1.764 -20.688 -17.157 1.00 86.44 192 SER A N 1
ATOM 1502 C CA . SER A 1 192 ? 0.508 -19.968 -16.911 1.00 86.44 192 SER A CA 1
ATOM 1503 C C . SER A 1 192 ? 0.706 -18.482 -16.590 1.00 86.44 192 SER A C 1
ATOM 1505 O O . SER A 1 192 ? -0.213 -17.685 -16.779 1.00 86.44 192 SER A O 1
ATOM 1507 N N . PHE A 1 193 ? 1.904 -18.074 -16.152 1.00 86.62 193 PHE A N 1
ATOM 1508 C CA . PHE A 1 193 ? 2.242 -16.674 -15.905 1.00 86.62 193 PHE A CA 1
ATOM 1509 C C . PHE A 1 193 ? 2.192 -15.848 -17.194 1.00 86.62 193 PHE A C 1
ATOM 1511 O O . PHE A 1 193 ? 1.566 -14.792 -17.226 1.00 86.62 193 PHE A O 1
ATOM 1518 N N . ALA A 1 194 ? 2.808 -16.341 -18.273 1.00 82.56 194 ALA A N 1
ATOM 1519 C CA . ALA A 1 194 ? 2.841 -15.632 -19.551 1.00 82.56 194 ALA A CA 1
ATOM 1520 C C . ALA A 1 194 ? 1.450 -15.545 -20.201 1.00 82.56 194 ALA A C 1
ATOM 1522 O O . ALA A 1 194 ? 1.133 -14.565 -20.875 1.00 82.56 194 ALA A O 1
ATOM 1523 N N . GLU A 1 195 ? 0.610 -16.563 -20.006 1.00 84.06 195 GLU A N 1
ATOM 1524 C CA . GLU A 1 195 ? -0.781 -16.556 -20.469 1.00 84.06 195 GLU A CA 1
ATOM 1525 C C . GLU A 1 195 ? -1.617 -15.526 -19.711 1.00 84.06 195 GLU A C 1
ATOM 1527 O O . GLU A 1 195 ? -2.326 -14.730 -20.332 1.00 84.06 195 GLU A O 1
ATOM 1532 N N . ARG A 1 196 ? -1.481 -15.495 -18.379 1.00 84.62 196 ARG A N 1
ATOM 1533 C CA . ARG A 1 196 ? -2.142 -14.508 -17.524 1.00 84.62 196 ARG A CA 1
ATOM 1534 C C . ARG A 1 196 ? -1.721 -13.087 -17.893 1.00 84.62 196 ARG A C 1
ATOM 1536 O O . ARG A 1 196 ? -2.596 -12.260 -18.119 1.00 84.62 196 ARG A O 1
ATOM 1543 N N . GLU A 1 197 ? -0.424 -12.828 -18.059 1.00 81.56 197 GLU A N 1
ATOM 1544 C CA . GLU A 1 197 ? 0.085 -11.501 -18.437 1.00 81.56 197 GLU A CA 1
ATOM 1545 C C . GLU A 1 197 ? -0.502 -11.025 -19.778 1.00 81.56 197 GLU A C 1
ATOM 1547 O O . GLU A 1 197 ? -0.914 -9.871 -19.919 1.00 81.56 197 GLU A O 1
ATOM 1552 N N . LYS A 1 198 ? -0.593 -11.919 -20.772 1.00 83.25 198 LYS A N 1
ATOM 1553 C CA . LYS A 1 198 ? -1.239 -11.604 -22.056 1.00 83.25 198 LYS A CA 1
ATOM 1554 C C . LYS A 1 198 ? -2.723 -11.278 -21.886 1.00 83.25 198 LYS A C 1
ATOM 1556 O O . LYS A 1 198 ? -3.215 -10.368 -22.551 1.00 83.25 198 LYS A O 1
ATOM 1561 N N . GLY A 1 199 ? -3.436 -12.023 -21.041 1.00 85.25 199 GLY A N 1
ATOM 1562 C CA . GLY A 1 199 ? -4.847 -11.779 -20.736 1.00 85.25 199 GLY A CA 1
ATOM 1563 C C . GLY A 1 199 ? -5.068 -10.433 -20.046 1.00 85.25 199 GLY A C 1
ATOM 1564 O O . GLY A 1 199 ? -5.889 -9.639 -20.497 1.00 85.25 199 GLY A O 1
ATOM 1565 N N . GLU A 1 200 ? -4.280 -10.145 -19.013 1.00 85.06 200 GLU A N 1
ATOM 1566 C CA . GLU A 1 200 ? -4.320 -8.890 -18.255 1.00 85.06 200 GLU A CA 1
ATOM 1567 C C . GLU A 1 200 ? -4.002 -7.677 -19.135 1.00 85.06 200 GLU A C 1
ATOM 1569 O O . GLU A 1 200 ? -4.677 -6.654 -19.037 1.00 85.06 200 GLU A O 1
ATOM 1574 N N . ARG A 1 201 ? -3.021 -7.790 -20.041 1.00 82.06 201 ARG A N 1
ATOM 1575 C CA . ARG A 1 201 ? -2.706 -6.728 -21.008 1.00 82.06 201 ARG A CA 1
ATOM 1576 C C . ARG A 1 201 ? -3.886 -6.438 -21.937 1.00 82.06 201 ARG A C 1
ATOM 1578 O O . ARG A 1 201 ? -4.257 -5.281 -22.093 1.00 82.06 201 ARG A O 1
ATOM 1585 N N . LYS A 1 202 ? -4.501 -7.478 -22.508 1.00 85.50 202 LYS A N 1
ATOM 1586 C CA . LYS A 1 202 ? -5.671 -7.324 -23.389 1.00 85.50 202 LYS A CA 1
ATOM 1587 C C . LYS A 1 202 ? -6.854 -6.684 -22.672 1.00 85.50 202 LYS A C 1
ATOM 1589 O O . LYS A 1 202 ? -7.524 -5.829 -23.245 1.00 85.50 202 LYS A O 1
ATOM 1594 N N . GLU A 1 203 ? -7.127 -7.101 -21.437 1.00 84.88 203 GLU A N 1
ATOM 1595 C CA . GLU A 1 203 ? -8.219 -6.513 -20.661 1.00 84.88 203 GLU A CA 1
ATOM 1596 C C . GLU A 1 203 ? -7.926 -5.047 -20.323 1.00 84.88 203 GLU A C 1
ATOM 1598 O O . GLU A 1 203 ? -8.816 -4.210 -20.433 1.00 84.88 203 GLU A O 1
ATOM 1603 N N . ARG A 1 204 ? -6.671 -4.699 -20.021 1.00 82.06 204 ARG A N 1
ATOM 1604 C CA . ARG A 1 204 ? -6.262 -3.308 -19.797 1.00 82.06 204 ARG A CA 1
ATOM 1605 C C . ARG A 1 204 ? -6.481 -2.432 -21.029 1.00 82.06 204 ARG A C 1
ATOM 1607 O O . ARG A 1 204 ? -7.146 -1.410 -20.920 1.00 82.06 204 ARG A O 1
ATOM 1614 N N . GLU A 1 205 ? -6.012 -2.867 -22.198 1.00 84.12 205 GLU A N 1
ATOM 1615 C CA . GLU A 1 205 ? -6.229 -2.164 -23.475 1.00 84.12 205 GLU A CA 1
ATOM 1616 C C . GLU A 1 205 ? -7.730 -1.987 -23.775 1.00 84.12 205 GLU A C 1
ATOM 1618 O O . GLU A 1 205 ? -8.181 -0.945 -24.259 1.00 84.12 205 GLU A O 1
ATOM 1623 N N . ARG A 1 206 ? -8.539 -3.002 -23.449 1.00 89.19 206 ARG A N 1
ATOM 1624 C CA . ARG A 1 206 ? -9.996 -2.954 -23.602 1.00 89.19 206 ARG A CA 1
ATOM 1625 C C . ARG A 1 206 ? -10.639 -1.930 -22.665 1.00 89.19 206 ARG A C 1
ATOM 1627 O O . ARG A 1 206 ? -11.486 -1.156 -23.118 1.00 89.19 206 ARG A O 1
ATOM 1634 N N . VAL A 1 207 ? -10.270 -1.936 -21.385 1.00 83.81 207 VAL A N 1
ATOM 1635 C CA . VAL A 1 207 ? -10.780 -0.993 -20.378 1.00 83.81 207 VAL A CA 1
ATOM 1636 C C . VAL A 1 207 ? -10.360 0.431 -20.728 1.00 83.81 207 VAL A C 1
ATOM 1638 O O . VAL A 1 207 ? -11.203 1.323 -20.718 1.00 83.81 207 VAL A O 1
ATOM 1641 N N . GLU A 1 208 ? -9.109 0.643 -21.129 1.00 83.62 208 GLU A N 1
ATOM 1642 C CA . GLU A 1 208 ? -8.602 1.944 -21.572 1.00 83.62 208 GLU A CA 1
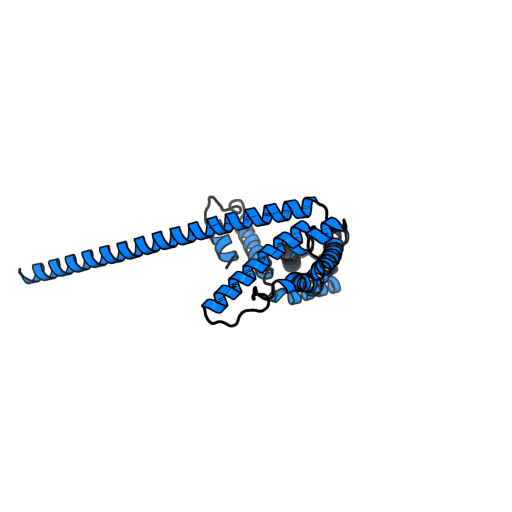ATOM 1643 C C . GLU A 1 208 ? -9.396 2.470 -22.776 1.00 83.62 208 GLU A C 1
ATOM 1645 O O . GLU A 1 208 ? -9.920 3.584 -22.742 1.00 83.62 208 GLU A O 1
ATOM 1650 N N . SER A 1 209 ? -9.625 1.631 -23.795 1.00 85.62 209 SER A N 1
ATOM 1651 C CA . SER A 1 209 ? -10.483 1.985 -24.934 1.00 85.62 209 SER A CA 1
ATOM 1652 C C . SER A 1 209 ? -11.910 2.353 -24.508 1.00 85.62 209 SER A C 1
ATOM 1654 O O . SER A 1 209 ? -12.525 3.259 -25.080 1.00 85.62 209 SER A O 1
ATOM 1656 N N . MET A 1 210 ? -12.467 1.653 -23.516 1.00 89.44 210 MET A N 1
ATOM 1657 C CA . MET A 1 210 ? -13.798 1.944 -22.984 1.00 89.44 210 MET A CA 1
ATOM 1658 C C . MET A 1 210 ? -13.830 3.278 -22.228 1.00 89.44 210 MET A C 1
ATOM 1660 O O . MET A 1 210 ? -14.751 4.066 -22.447 1.00 89.44 210 MET A O 1
ATOM 1664 N N . LEU A 1 211 ? -12.826 3.555 -21.393 1.00 84.00 211 LEU A N 1
ATOM 1665 C CA . LEU A 1 211 ? -12.704 4.804 -20.642 1.00 84.00 211 LEU A CA 1
ATOM 1666 C C . LEU A 1 211 ? -12.550 6.007 -21.574 1.00 84.00 211 LEU A C 1
ATOM 1668 O O . LEU A 1 211 ? -13.292 6.974 -21.417 1.00 84.00 211 LEU A O 1
ATOM 1672 N N . VAL A 1 212 ? -11.695 5.919 -22.599 1.00 84.81 212 VAL A N 1
ATOM 1673 C CA . VAL A 1 212 ? -11.540 6.975 -23.618 1.00 84.81 212 VAL A CA 1
ATOM 1674 C C . VAL A 1 212 ? -12.887 7.299 -24.267 1.00 84.81 212 VAL A C 1
ATOM 1676 O O . VAL A 1 212 ? -13.308 8.454 -24.294 1.00 84.81 212 VAL A O 1
ATOM 1679 N N . LYS A 1 213 ? -13.646 6.277 -24.684 1.00 88.69 213 LYS A N 1
ATOM 1680 C CA . LYS A 1 213 ? -14.992 6.469 -25.254 1.00 88.69 213 LYS A CA 1
ATOM 1681 C C . LYS A 1 213 ? -15.971 7.106 -24.265 1.00 88.69 213 LYS A C 1
ATOM 1683 O O . LYS A 1 213 ? -16.834 7.885 -24.675 1.00 88.69 213 LYS A O 1
ATOM 1688 N N . MET A 1 214 ? -15.892 6.764 -22.977 1.00 86.94 214 MET A N 1
ATOM 1689 C CA . MET A 1 214 ? -16.740 7.364 -21.940 1.00 86.94 214 MET A CA 1
ATOM 1690 C C . MET A 1 214 ? -16.398 8.840 -21.715 1.00 86.94 214 MET A C 1
ATOM 1692 O O . MET A 1 214 ? -17.322 9.649 -21.611 1.00 86.94 214 MET A O 1
ATOM 1696 N N . VAL A 1 215 ? -15.110 9.192 -21.697 1.00 84.88 215 VAL A N 1
ATOM 1697 C CA . VAL A 1 215 ? -14.630 10.577 -21.570 1.00 84.88 215 VAL A CA 1
ATOM 1698 C C . VAL A 1 215 ? -15.058 11.404 -22.779 1.00 84.88 215 VAL A C 1
ATOM 1700 O O . VAL A 1 215 ? -15.752 12.400 -22.601 1.00 84.88 215 VAL A O 1
ATOM 1703 N N . GLU A 1 216 ? -14.801 10.940 -24.005 1.00 87.38 216 GLU A N 1
ATOM 1704 C CA . GLU A 1 216 ? -15.240 11.632 -25.229 1.00 87.38 216 GLU A CA 1
ATOM 1705 C C . GLU A 1 216 ? -16.761 11.844 -25.266 1.00 87.38 216 GLU A C 1
ATOM 1707 O O . GLU A 1 216 ? -17.267 12.872 -25.725 1.00 87.38 216 GLU A O 1
ATOM 1712 N N . LYS A 1 217 ? -17.532 10.857 -24.791 1.00 88.69 217 LYS A N 1
ATOM 1713 C CA . LYS A 1 217 ? -18.993 10.962 -24.709 1.00 88.69 217 LYS A CA 1
ATOM 1714 C C . LYS A 1 217 ? -19.427 11.980 -23.658 1.00 88.69 217 LYS A C 1
ATOM 1716 O O . LYS A 1 217 ? -20.437 12.651 -23.874 1.00 88.69 217 LYS A O 1
ATOM 1721 N N . LYS A 1 218 ? -18.708 12.079 -22.538 1.00 88.00 218 LYS A N 1
ATOM 1722 C CA . LYS A 1 218 ? -18.952 13.082 -21.500 1.00 88.00 218 LYS A CA 1
ATOM 1723 C C . LYS A 1 218 ? -18.637 14.483 -22.024 1.00 88.00 218 LYS A C 1
ATOM 1725 O O . LYS A 1 218 ? -19.525 15.320 -21.995 1.00 88.00 218 LYS A O 1
ATOM 1730 N N . GLU A 1 219 ? -17.481 14.695 -22.646 1.00 88.62 219 GLU A N 1
ATOM 1731 C CA . GLU A 1 219 ? -17.115 15.986 -23.250 1.00 88.62 219 GLU A CA 1
ATOM 1732 C C . GLU A 1 219 ? -18.119 16.441 -24.316 1.00 88.62 219 GLU A C 1
ATOM 1734 O O . GLU A 1 219 ? -18.520 17.601 -24.355 1.00 88.62 219 GLU A O 1
ATOM 1739 N N . LYS A 1 220 ? -18.597 15.520 -25.164 1.00 88.44 220 LYS A N 1
ATOM 1740 C CA . LYS A 1 220 ? -19.661 15.817 -26.140 1.00 88.44 220 LYS A CA 1
ATOM 1741 C C . LYS A 1 220 ? -20.986 16.194 -25.475 1.00 88.44 220 LYS A C 1
ATOM 1743 O O . LYS A 1 220 ? -21.743 16.976 -26.045 1.00 88.44 220 LYS A O 1
ATOM 1748 N N . ARG A 1 221 ? -21.310 15.605 -24.319 1.00 86.88 221 ARG A N 1
ATOM 1749 C CA . ARG A 1 221 ? -22.515 15.950 -23.545 1.00 86.88 221 ARG A CA 1
ATOM 1750 C C . ARG A 1 221 ? -22.368 17.311 -22.878 1.00 86.88 221 ARG A C 1
ATOM 1752 O O . ARG A 1 221 ? -23.313 18.088 -22.949 1.00 86.88 221 ARG A O 1
ATOM 1759 N N . ASP A 1 222 ? -21.207 17.589 -22.301 1.00 87.31 222 ASP A N 1
ATOM 1760 C CA . ASP A 1 222 ? -20.918 18.844 -21.611 1.00 87.31 222 ASP A CA 1
ATOM 1761 C C . ASP A 1 222 ? -20.924 20.014 -22.611 1.00 87.31 222 ASP A C 1
ATOM 1763 O O . ASP A 1 222 ? -21.678 20.962 -22.415 1.00 87.31 222 ASP A O 1
ATOM 1767 N N . LYS A 1 223 ? -20.275 19.874 -23.779 1.00 88.00 223 LYS A N 1
ATOM 1768 C CA . LYS A 1 223 ? -20.356 20.869 -24.872 1.00 88.00 223 LYS A CA 1
ATOM 1769 C C . LYS A 1 223 ? -21.786 21.132 -25.345 1.00 88.00 223 LYS A C 1
ATOM 1771 O O . LYS A 1 223 ? -22.187 22.275 -25.518 1.00 88.00 223 LYS A O 1
ATOM 1776 N N . LYS A 1 224 ? -22.590 20.077 -25.531 1.00 87.38 224 LYS A N 1
ATOM 1777 C CA . LYS A 1 224 ? -24.008 20.234 -25.908 1.00 87.38 224 LYS A CA 1
ATOM 1778 C C . LYS A 1 224 ? -24.827 20.951 -24.839 1.00 87.38 224 LYS A C 1
ATOM 1780 O O . LYS A 1 224 ? -25.816 21.595 -25.174 1.00 87.38 224 LYS A O 1
ATOM 1785 N N . ARG A 1 225 ? -24.472 20.775 -23.566 1.00 84.62 225 ARG A N 1
ATOM 1786 C CA . ARG A 1 225 ? -25.135 21.443 -22.450 1.00 84.62 225 ARG A CA 1
ATOM 1787 C C . ARG A 1 225 ? -24.768 22.924 -22.417 1.00 84.62 225 ARG A C 1
ATOM 1789 O O . ARG A 1 225 ? -25.680 23.737 -22.362 1.00 84.62 225 ARG A O 1
ATOM 1796 N N . GLU A 1 226 ? -23.487 23.255 -22.564 1.00 85.25 226 GLU A N 1
ATOM 1797 C CA . GLU A 1 226 ? -23.004 24.639 -22.673 1.00 85.25 226 GLU A CA 1
ATOM 1798 C C . GLU A 1 226 ? -23.656 25.374 -23.856 1.00 85.25 226 GLU A C 1
ATOM 1800 O O . GLU A 1 226 ? -24.204 26.457 -23.680 1.00 85.25 226 GLU A O 1
ATOM 1805 N N . GLU A 1 227 ? -23.718 24.752 -25.041 1.00 86.19 227 GLU A N 1
ATOM 1806 C CA . GLU A 1 227 ? -24.395 25.331 -26.215 1.00 86.19 227 GLU A CA 1
ATOM 1807 C C . GLU A 1 227 ? -25.900 25.567 -25.995 1.00 86.19 227 GLU A C 1
ATOM 1809 O O . GLU A 1 227 ? -26.487 26.465 -26.604 1.00 86.19 227 GLU A O 1
ATOM 1814 N N . LYS A 1 228 ? -26.553 24.740 -25.169 1.00 83.44 228 LYS A N 1
ATOM 1815 C CA . LYS A 1 228 ? -27.978 24.885 -24.840 1.00 83.44 228 LYS A CA 1
ATOM 1816 C C . LYS A 1 228 ? -28.195 26.018 -23.839 1.00 83.44 228 LYS A C 1
ATOM 1818 O O . LYS A 1 228 ? -29.071 26.844 -24.070 1.00 83.44 228 LYS A O 1
ATOM 1823 N N . GLU A 1 229 ? -27.369 26.085 -22.797 1.00 82.81 229 GLU A N 1
ATOM 1824 C CA . GLU A 1 229 ? -27.386 27.158 -21.796 1.00 82.81 229 GLU A CA 1
ATOM 1825 C C . GLU A 1 229 ? -27.079 28.527 -22.445 1.00 82.81 229 GLU A C 1
ATOM 1827 O O . GLU A 1 229 ? -27.742 29.519 -22.144 1.00 82.81 229 GLU A O 1
ATOM 1832 N N . GLU A 1 230 ? -26.166 28.588 -23.424 1.00 80.06 230 GLU A N 1
ATOM 1833 C CA . GLU A 1 230 ? -25.855 29.827 -24.155 1.00 80.06 230 GLU A CA 1
ATOM 1834 C C . GLU A 1 230 ? -26.998 30.288 -25.083 1.00 80.06 230 GLU A C 1
ATOM 1836 O O . GLU A 1 230 ? -27.205 31.488 -25.276 1.00 80.06 230 GLU A O 1
ATOM 1841 N N . LYS A 1 231 ? -27.756 29.349 -25.670 1.00 77.69 231 LYS A N 1
ATOM 1842 C CA . LYS A 1 231 ? -28.940 29.663 -26.490 1.00 77.69 231 LYS A CA 1
ATOM 1843 C C . LYS A 1 231 ? -30.113 30.141 -25.641 1.00 77.69 231 LYS A C 1
ATOM 1845 O O . LYS A 1 231 ? -30.728 31.142 -25.999 1.00 77.69 231 LYS A O 1
ATOM 1850 N N . GLU A 1 232 ? -30.382 29.472 -24.522 1.00 76.94 232 GLU A N 1
ATOM 1851 C CA . GLU A 1 232 ? -31.442 29.864 -23.582 1.00 76.94 232 GLU A CA 1
ATOM 1852 C C . GLU A 1 232 ? -31.164 31.260 -22.993 1.00 76.94 232 GLU A C 1
ATOM 1854 O O . GLU A 1 232 ? -32.046 32.117 -23.012 1.00 76.94 232 GLU A O 1
ATOM 1859 N N . GLY A 1 233 ? -29.914 31.560 -22.613 1.00 71.88 233 GLY A N 1
ATOM 1860 C CA . GLY A 1 233 ? -29.536 32.897 -22.134 1.00 71.88 233 GLY A CA 1
ATOM 1861 C C . GLY A 1 233 ? -29.674 34.016 -23.181 1.00 71.88 233 GLY A C 1
ATOM 1862 O O . GLY A 1 233 ? -29.986 35.155 -22.832 1.00 71.88 233 GLY A O 1
ATOM 1863 N N . LYS A 1 234 ? -29.479 33.718 -24.476 1.00 72.44 234 LYS A N 1
ATOM 1864 C CA . LYS A 1 234 ? -29.698 34.689 -25.569 1.00 72.44 234 LYS A CA 1
ATOM 1865 C C . LYS A 1 234 ? -31.187 34.950 -25.819 1.00 72.44 234 LYS A C 1
ATOM 1867 O O . LYS A 1 234 ? -31.564 36.105 -26.005 1.00 72.44 234 LYS A O 1
ATOM 1872 N N . GLU A 1 235 ? -32.031 33.918 -25.785 1.00 68.81 235 GLU A N 1
ATOM 1873 C CA . GLU A 1 235 ? -33.488 34.068 -25.939 1.00 68.81 235 GLU A CA 1
ATOM 1874 C C . GLU A 1 235 ? -34.125 34.840 -24.771 1.00 68.81 235 GLU A C 1
ATOM 1876 O O . GLU A 1 235 ? -34.981 35.701 -24.998 1.00 68.81 235 GLU A O 1
ATOM 1881 N N . GLU A 1 236 ? -33.682 34.601 -23.531 1.00 65.38 236 GLU A N 1
ATOM 1882 C CA . GLU A 1 236 ? -34.120 35.377 -22.361 1.00 65.38 236 GLU A CA 1
ATOM 1883 C C . GLU A 1 236 ? -33.713 36.854 -22.472 1.00 65.38 236 GLU A C 1
ATOM 1885 O O . GLU A 1 236 ? -34.538 37.745 -22.246 1.00 65.38 236 GLU A O 1
ATOM 1890 N N . GLY A 1 237 ? -32.479 37.129 -22.910 1.00 67.38 237 GLY A N 1
ATOM 1891 C CA . GLY A 1 237 ? -31.993 38.491 -23.139 1.00 67.38 237 GLY A CA 1
ATOM 1892 C C . GLY A 1 237 ? -32.789 39.252 -24.207 1.00 67.38 237 GLY A C 1
ATOM 1893 O O . GLY A 1 237 ? -33.144 40.415 -24.003 1.00 67.38 237 GLY A O 1
ATOM 1894 N N . GLU A 1 238 ? -33.130 38.603 -25.325 1.00 68.38 238 GLU A N 1
ATOM 1895 C CA . GLU A 1 238 ? -33.947 39.215 -26.382 1.00 68.38 238 GLU A CA 1
ATOM 1896 C C . GLU A 1 238 ? -35.397 39.474 -25.946 1.00 68.38 238 GLU A C 1
ATOM 1898 O O . GLU A 1 238 ? -35.983 40.496 -26.323 1.00 68.38 238 GLU A O 1
ATOM 1903 N N . ASN A 1 239 ? -35.989 38.577 -25.152 1.00 65.38 239 ASN A N 1
ATOM 1904 C CA . ASN A 1 239 ? -37.337 38.765 -24.611 1.00 65.38 239 ASN A CA 1
ATOM 1905 C C . ASN A 1 239 ? -37.393 39.909 -23.594 1.00 65.38 239 ASN A C 1
ATOM 1907 O O . ASN A 1 239 ? -38.306 40.735 -23.660 1.00 65.38 239 ASN A O 1
ATOM 1911 N N . GLU A 1 240 ? -36.395 40.034 -22.716 1.00 65.25 240 GLU A N 1
ATOM 1912 C CA . GLU A 1 240 ? -36.293 41.185 -21.815 1.00 65.25 240 GLU A CA 1
ATOM 1913 C C . GLU A 1 240 ? -36.141 42.510 -22.573 1.00 65.25 240 GLU A C 1
ATOM 1915 O O . GLU A 1 240 ? -36.707 43.536 -22.178 1.00 65.25 240 GLU A O 1
ATOM 1920 N N . GLU A 1 241 ? -35.367 42.522 -23.660 1.00 67.88 241 GLU A N 1
ATOM 1921 C CA . GLU A 1 241 ? -35.161 43.728 -24.458 1.00 67.88 241 GLU A CA 1
ATOM 1922 C C . GLU A 1 241 ? -36.434 44.131 -25.222 1.00 67.88 241 GLU A C 1
ATOM 1924 O O . GLU A 1 241 ? -36.744 45.324 -25.331 1.00 67.88 241 GLU A O 1
ATOM 1929 N N . LYS A 1 242 ? -37.210 43.149 -25.701 1.00 67.06 242 LYS A N 1
ATOM 1930 C CA . LYS A 1 242 ? -38.536 43.362 -26.305 1.00 67.06 242 LYS A CA 1
ATOM 1931 C C . LYS A 1 242 ? -39.542 43.891 -25.283 1.00 67.06 242 LYS A C 1
ATOM 1933 O O . LYS A 1 242 ? -40.180 44.907 -25.562 1.00 67.06 242 LYS A O 1
ATOM 1938 N N . GLU A 1 243 ? -39.610 43.319 -24.080 1.00 65.38 243 GLU A N 1
ATOM 1939 C CA . GLU A 1 243 ? -40.460 43.840 -22.998 1.00 65.38 243 GLU A CA 1
ATOM 1940 C C . GLU A 1 243 ? -40.094 45.279 -22.606 1.00 65.38 243 GLU A C 1
ATOM 1942 O O . GLU A 1 243 ? -40.971 46.127 -22.412 1.00 65.38 243 GLU A O 1
ATOM 1947 N N . LYS A 1 244 ? -38.794 45.589 -22.493 1.00 66.62 244 LYS A N 1
ATOM 1948 C CA . LYS A 1 244 ? -38.314 46.946 -22.173 1.00 66.62 244 LYS A CA 1
ATOM 1949 C C . LYS A 1 244 ? -38.658 47.946 -23.283 1.00 66.62 244 LYS A C 1
ATOM 1951 O O . LYS A 1 244 ? -38.936 49.109 -22.983 1.00 66.62 244 LYS A O 1
ATOM 1956 N N . LYS A 1 245 ? -38.669 47.521 -24.552 1.00 67.31 245 LYS A N 1
ATOM 1957 C CA . LYS A 1 245 ? -39.084 48.351 -25.699 1.00 67.31 245 LYS A CA 1
ATOM 1958 C C . LYS A 1 245 ? -40.602 48.550 -25.764 1.00 67.31 245 LYS A C 1
ATOM 1960 O O . LYS A 1 245 ? -41.032 49.651 -26.102 1.00 67.31 245 LYS A O 1
ATOM 1965 N N . GLU A 1 246 ? -41.409 47.556 -25.397 1.00 62.97 246 GLU A N 1
ATOM 1966 C CA . GLU A 1 246 ? -42.872 47.697 -25.310 1.00 62.97 246 GLU A CA 1
ATOM 1967 C C . GLU A 1 246 ? -43.312 48.579 -24.136 1.00 62.97 246 GLU A C 1
ATOM 1969 O O . GLU A 1 246 ? -44.175 49.439 -24.311 1.00 62.97 246 GLU A O 1
ATOM 1974 N N . LYS A 1 247 ? -42.663 48.461 -22.970 1.00 62.72 247 LYS A N 1
ATOM 1975 C CA . LYS A 1 247 ? -42.911 49.332 -21.803 1.00 62.72 247 LYS A CA 1
ATOM 1976 C C . LYS A 1 247 ? -42.556 50.805 -22.052 1.00 62.72 247 LYS A C 1
ATOM 1978 O O . LYS A 1 247 ? -43.092 51.663 -21.369 1.00 62.72 247 LYS A O 1
ATOM 1983 N N . LYS A 1 248 ? -41.685 51.108 -23.023 1.00 60.12 248 LYS A N 1
ATOM 1984 C CA . LYS A 1 248 ? -41.339 52.485 -23.438 1.00 60.12 248 LYS A CA 1
ATOM 1985 C C . LYS A 1 248 ? -42.271 53.080 -24.505 1.00 60.12 248 LYS A C 1
ATOM 1987 O O . LYS A 1 248 ? -42.129 54.257 -24.820 1.00 60.12 248 LYS A O 1
ATOM 1992 N N . LYS A 1 249 ? -43.165 52.282 -25.102 1.00 56.38 249 LYS A N 1
ATOM 1993 C CA . LYS A 1 249 ? -44.114 52.714 -26.149 1.00 56.38 249 LYS A CA 1
ATOM 1994 C C . LYS A 1 249 ? -45.554 52.913 -25.646 1.00 56.38 249 LYS A C 1
ATOM 1996 O O . LYS A 1 249 ? -46.397 53.319 -26.442 1.00 56.38 249 LYS A O 1
ATOM 2001 N N . LYS A 1 250 ? -45.828 52.626 -24.371 1.00 47.28 250 LYS A N 1
ATOM 2002 C CA . LYS A 1 250 ? -47.057 53.002 -23.654 1.00 47.28 250 LYS A CA 1
ATOM 2003 C C . LYS A 1 250 ? -46.787 54.224 -22.789 1.00 47.28 250 LYS A C 1
ATOM 2005 O O . LYS A 1 250 ? -47.737 55.015 -22.628 1.00 47.28 250 LYS A O 1
#

InterPro domains:
  IPR002073 3'5'-cyclic nucleotide phosphodiesterase, catalytic domain [PF00233] (1-157)
  IPR002073 3'5'-cyclic nucleotide phosphodiesterase, catalytic domain [PS51845] (1-179)
  IPR036971 3'5'-cyclic nucleotide phosphodiesterase, catalytic domain superfamily [G3DSA:1.10.1300.10] (1-250)

Secondary structure (DSSP, 8-state):
-HHHHHHHHHTSGGG-TTTTS-HHHHHHHHHHHHHHHHTT-GGGHHHHHHHHHHHHHHH-GGGTTSSHHHHHHHHHHHHHHHHT-GGGS-HHHHHHHHHHHHHHHHHHHHHHHHTTPPPPTT--GGGGGGHHHHHHHHIIIIIHHHHHHHHTT-THHHHTHHHHHHHHHHHHHHHHHS-HHHHHHTTSS-HHHHHHHHHHHHHHHHHHHHHHHHHHHHHHHHHHHHHHHHHHHHHHHHHHHHHHHHHT--

Organism: NCBI:txid180227